Protein AF-A0A9X7TFU6-F1 (afdb_monomer)

Mean predicted aligned error: 5.28 Å

Sequence (274 aa):
MEKPLILREISDSDIQEIVNELGLKMPEPQEITIEENLLVERSPDNAISNVWYLAYSTSGSDFSVDILNVGKDKIDSISGTLKKYNKQRKDWKFDNSIKFDKKSVGTGNVFKWIQSKDAVSDYFEYDITVVEDGTTWRYDNKSGNNKFTWQRYNFDARSYSSMDALGGERHHIVAASSLEKAGFKNTGQFPAVRMMYDDHVKTPNWGNYSSSQRFRDEEVRYMNAKDYMGLLKYEVDGLKGVSDPEGKYNNLADKYNDYIVAASYLALQFWGVK

Radius of gyration: 23.5 Å; Cα contacts (8 Å, |Δi|>4): 544; chains: 1; bounding box: 46×37×80 Å

Foldseek 3Di:
DDFDPLCNPPDPVLLVVLCVLLVFDRTDPDDKQKDKDWDFDADPVRHTQWIKMWMWIDDQWKIWIFMATPHPFFFQKKKKKKWKWAAAQPDTHTDDMDIDMDGRHHGTTRDMGTDHPLAQKMFMWMWMWTHGPNDIDIDTDPDDDCRCSRMDGDKAKFQQLVDDLRNADWAQLQDLVLCVVLPHPDSSRQMTMRDHNVQRCQQQCDDDDPSNVVLSVVLNVCVNVVVLSVSLSSSLVSQCPAQDPSNPARTRCNVCVSNSSSSSSSNCVVVVND

Solvent-accessible surface area (backbone atoms only — not comparable to full-atom values): 14873 Å² total; per-residue (Å²): 133,69,62,49,78,82,48,64,87,52,55,70,67,58,52,50,49,51,26,60,75,51,68,56,67,80,72,64,56,86,80,70,51,72,49,79,45,80,48,79,41,60,40,98,86,69,44,79,57,36,35,39,34,45,34,40,34,40,55,89,48,30,43,37,36,35,33,48,55,75,36,89,70,51,41,51,30,43,34,34,41,40,35,37,30,31,36,45,50,91,44,76,39,84,70,52,71,52,73,52,75,46,64,62,42,59,62,41,79,75,47,75,49,80,44,83,75,78,25,30,27,38,32,46,38,45,41,36,39,41,36,43,97,92,44,79,47,78,50,68,34,83,63,73,86,59,36,61,67,52,47,45,77,46,63,44,49,45,33,42,71,82,51,75,34,39,41,28,30,71,42,50,71,62,50,53,73,27,43,47,74,58,68,52,76,67,59,49,63,39,29,12,30,38,35,51,31,76,54,48,72,58,39,54,64,40,75,87,46,73,66,14,49,52,47,36,52,50,48,26,50,26,56,72,69,65,37,59,67,60,37,51,29,52,42,44,54,45,29,53,72,31,66,32,89,84,66,85,37,81,9,42,37,68,68,42,35,59,34,50,54,39,22,50,53,50,40,36,38,74,73,68,77,92

pLDDT: mean 91.96, std 8.08, range [48.03, 98.75]

Nearest PDB structures (foldseek):
  8cr5-assembly1_B  TM=3.834E-01  e=1.935E-01  Mus musculus
  8cml-assembly1_E  TM=4.748E-01  e=1.748E+00  Homo sapiens
  4zkc-assembly1_A  TM=3.106E-01  e=3.712E+00  Orf virus (strain NZ2)
  5i5k-assembly1_B  TM=2.335E-01  e=1.650E+00  Homo sapiens
  5i5k-assembly2_A  TM=2.209E-01  e=3.712E+00  Homo sapiens

Structure (mmCIF, N/CA/C/O backbone):
data_AF-A0A9X7TFU6-F1
#
_entry.id   AF-A0A9X7TFU6-F1
#
loop_
_atom_site.group_PDB
_atom_site.id
_atom_site.type_symbol
_atom_site.label_atom_id
_atom_site.label_alt_id
_atom_site.label_comp_id
_atom_site.label_asym_id
_atom_site.label_entity_id
_atom_site.label_seq_id
_atom_site.pdbx_PDB_ins_code
_atom_site.Cartn_x
_atom_site.Cartn_y
_atom_site.Cartn_z
_atom_site.occupancy
_atom_site.B_iso_or_equiv
_atom_site.auth_seq_id
_atom_site.auth_comp_id
_atom_site.auth_asym_id
_atom_site.auth_atom_id
_atom_site.pdbx_PDB_model_num
ATOM 1 N N . MET A 1 1 ? -1.905 -19.741 5.171 1.00 48.03 1 MET A N 1
ATOM 2 C CA . MET A 1 1 ? -2.396 -18.394 4.815 1.00 48.03 1 MET A CA 1
ATOM 3 C C . MET A 1 1 ? -2.210 -18.217 3.319 1.00 48.03 1 MET A C 1
ATOM 5 O O . MET A 1 1 ? -1.210 -18.695 2.803 1.00 48.03 1 MET A O 1
ATOM 9 N N . GLU A 1 2 ? -3.188 -17.644 2.621 1.00 57.81 2 GLU A N 1
ATOM 10 C CA . GLU A 1 2 ? -3.132 -17.481 1.162 1.00 57.81 2 GLU A CA 1
ATOM 11 C C . GLU A 1 2 ? -2.272 -16.270 0.779 1.00 57.81 2 GLU A C 1
ATOM 13 O O . GLU A 1 2 ? -2.372 -15.220 1.414 1.00 57.81 2 GLU A O 1
ATOM 18 N N . LYS A 1 3 ? -1.470 -16.405 -0.284 1.00 72.31 3 LYS A N 1
ATOM 19 C CA . LYS A 1 3 ? -0.728 -15.293 -0.894 1.00 72.31 3 LYS A CA 1
ATOM 20 C C . LYS A 1 3 ? -1.672 -14.174 -1.381 1.00 72.31 3 LYS A C 1
ATOM 22 O O . LYS A 1 3 ? -2.857 -14.450 -1.651 1.00 72.31 3 LYS A O 1
ATOM 27 N N . PRO A 1 4 ? -1.178 -12.923 -1.498 1.00 76.19 4 PRO A N 1
ATOM 28 C CA . PRO A 1 4 ? -1.954 -11.794 -2.009 1.00 76.19 4 PRO A CA 1
ATOM 29 C C . PRO A 1 4 ? -2.709 -12.145 -3.292 1.00 76.19 4 PRO A C 1
ATOM 31 O O . PRO A 1 4 ? -2.179 -12.857 -4.142 1.00 76.19 4 PRO A O 1
ATOM 34 N N . LEU A 1 5 ? -3.942 -11.639 -3.440 1.00 80.06 5 LEU A N 1
ATOM 35 C CA . LEU A 1 5 ? -4.827 -11.951 -4.577 1.00 80.06 5 LEU A CA 1
ATOM 36 C C . LEU A 1 5 ? -4.118 -11.813 -5.930 1.00 80.06 5 LEU A C 1
ATOM 38 O O . LEU A 1 5 ? -4.270 -12.679 -6.784 1.00 80.06 5 LEU A O 1
ATOM 42 N N . ILE A 1 6 ? -3.287 -10.780 -6.081 1.00 82.19 6 ILE A N 1
ATOM 43 C CA . ILE A 1 6 ? -2.571 -10.488 -7.326 1.00 82.19 6 ILE A CA 1
ATOM 44 C C . ILE A 1 6 ? -1.506 -11.529 -7.707 1.00 82.19 6 ILE A C 1
ATOM 46 O O . ILE A 1 6 ? -1.114 -11.630 -8.862 1.00 82.19 6 ILE A O 1
ATOM 50 N N . LEU A 1 7 ? -1.068 -12.342 -6.748 1.00 87.62 7 LEU A N 1
ATOM 51 C CA . LEU A 1 7 ? -0.066 -13.388 -6.942 1.00 87.62 7 LEU A CA 1
ATOM 52 C C . LEU A 1 7 ? -0.687 -14.786 -7.024 1.00 87.62 7 LEU A C 1
ATOM 54 O O . LEU A 1 7 ? 0.033 -15.771 -7.188 1.00 87.62 7 LEU A O 1
ATOM 58 N N . ARG A 1 8 ? -2.013 -14.911 -6.876 1.00 86.88 8 ARG A N 1
ATOM 59 C CA . ARG A 1 8 ? -2.681 -16.223 -6.813 1.00 86.88 8 ARG A CA 1
ATOM 60 C C . ARG A 1 8 ? -2.594 -17.006 -8.111 1.00 86.88 8 ARG A C 1
ATOM 62 O O . ARG A 1 8 ? -2.518 -18.227 -8.061 1.00 86.88 8 ARG A O 1
ATOM 69 N N . GLU A 1 9 ? -2.566 -16.300 -9.233 1.00 88.25 9 GLU A N 1
ATOM 70 C CA . GLU A 1 9 ? -2.482 -16.890 -10.571 1.00 88.25 9 GLU A CA 1
ATOM 71 C C . GLU A 1 9 ? -1.037 -17.180 -11.009 1.00 88.25 9 GLU A C 1
ATOM 73 O O . GLU A 1 9 ? -0.826 -17.836 -12.025 1.00 88.25 9 GLU A O 1
ATOM 78 N N . ILE A 1 10 ? -0.037 -16.743 -10.235 1.00 91.81 10 ILE A N 1
ATOM 79 C CA . ILE A 1 10 ? 1.386 -16.963 -10.521 1.00 91.81 10 ILE A CA 1
ATOM 80 C C . ILE A 1 10 ? 1.864 -18.197 -9.753 1.00 91.81 10 ILE A C 1
ATOM 82 O O . ILE A 1 10 ? 1.556 -18.356 -8.567 1.00 91.81 10 ILE A O 1
ATOM 86 N N . SER A 1 11 ? 2.625 -19.075 -10.407 1.00 93.56 11 SER A N 1
ATOM 87 C CA . SER A 1 11 ? 3.187 -20.260 -9.754 1.00 93.56 11 SER A CA 1
ATOM 88 C C . SER A 1 11 ? 4.172 -19.876 -8.641 1.00 93.56 11 SER A C 1
ATOM 90 O O . SER A 1 11 ? 4.877 -18.872 -8.739 1.00 93.56 11 SER A O 1
ATOM 92 N N . ASP A 1 12 ? 4.255 -20.679 -7.576 1.00 92.88 12 ASP A N 1
ATOM 93 C CA . ASP A 1 12 ? 5.197 -20.403 -6.478 1.00 92.88 12 ASP A CA 1
ATOM 94 C C . ASP A 1 12 ? 6.660 -20.469 -6.945 1.00 92.88 12 ASP A C 1
ATOM 96 O O . ASP A 1 12 ? 7.500 -19.724 -6.445 1.00 92.88 12 ASP A O 1
ATOM 100 N N . SER A 1 13 ? 6.961 -21.305 -7.946 1.00 95.06 13 SER A N 1
ATOM 101 C CA . SER A 1 13 ? 8.286 -21.366 -8.569 1.00 95.06 13 SER A CA 1
ATOM 102 C C . SER A 1 13 ? 8.647 -20.081 -9.311 1.00 95.06 13 SER A C 1
ATOM 104 O O . SER A 1 13 ? 9.768 -19.604 -9.160 1.00 95.06 13 SER A O 1
ATOM 106 N N . ASP A 1 14 ? 7.710 -19.492 -10.063 1.00 95.88 14 ASP A N 1
ATOM 107 C CA . ASP A 1 14 ? 7.963 -18.228 -10.769 1.00 95.88 14 ASP A CA 1
ATOM 108 C C . ASP A 1 14 ? 8.113 -17.062 -9.788 1.00 95.88 14 ASP A C 1
ATOM 110 O O . ASP A 1 14 ? 8.983 -16.211 -9.967 1.00 95.88 14 ASP A O 1
ATOM 114 N N . ILE A 1 15 ? 7.305 -17.042 -8.720 1.00 95.38 15 ILE A N 1
ATOM 115 C CA . ILE A 1 15 ? 7.449 -16.063 -7.633 1.00 95.38 15 ILE A CA 1
ATOM 116 C C . ILE A 1 15 ? 8.846 -16.176 -7.020 1.00 95.38 15 ILE A C 1
ATOM 118 O O . ILE A 1 15 ? 9.531 -15.166 -6.877 1.00 95.38 15 ILE A O 1
ATOM 122 N N . GLN A 1 16 ? 9.282 -17.391 -6.685 1.00 96.38 16 GLN A N 1
ATOM 123 C CA . GLN A 1 16 ? 10.580 -17.619 -6.057 1.00 96.38 16 GLN A CA 1
ATOM 124 C C . GLN A 1 16 ? 11.746 -17.198 -6.962 1.00 96.38 16 GLN A C 1
ATOM 126 O O . GLN A 1 16 ? 12.708 -16.605 -6.473 1.00 96.38 16 GLN A O 1
ATOM 131 N N . GLU A 1 17 ? 11.665 -17.483 -8.263 1.00 96.56 17 GLU A N 1
ATOM 132 C CA . GLU A 1 17 ? 12.657 -17.054 -9.252 1.00 96.56 17 GLU A CA 1
ATOM 133 C C . GLU A 1 17 ? 12.760 -15.526 -9.299 1.00 96.56 17 GLU A C 1
ATOM 135 O O . GLU A 1 17 ? 13.840 -14.978 -9.088 1.00 96.56 17 GLU A O 1
ATOM 140 N N . ILE A 1 18 ? 11.632 -14.833 -9.479 1.00 97.31 18 ILE A N 1
ATOM 141 C CA . ILE A 1 18 ? 11.585 -13.365 -9.540 1.00 97.31 18 ILE A CA 1
ATOM 142 C C . ILE A 1 18 ? 12.119 -12.746 -8.250 1.00 97.31 18 ILE A C 1
ATOM 144 O O . ILE A 1 18 ? 12.933 -11.825 -8.290 1.00 97.31 18 ILE A O 1
ATOM 148 N N . VAL A 1 19 ? 11.688 -13.256 -7.097 1.00 97.38 19 VAL A N 1
ATOM 149 C CA . VAL A 1 19 ? 12.136 -12.764 -5.791 1.00 97.38 19 VAL A CA 1
ATOM 150 C C . VAL A 1 19 ? 13.654 -12.884 -5.651 1.00 97.38 19 VAL A C 1
ATOM 152 O O . VAL A 1 19 ? 14.302 -11.924 -5.230 1.00 97.38 19 VAL A O 1
ATOM 155 N N . ASN A 1 20 ? 14.229 -14.020 -6.051 1.00 97.69 20 ASN A N 1
ATOM 156 C CA . ASN A 1 20 ? 15.668 -14.258 -5.967 1.00 97.69 20 ASN A CA 1
ATOM 157 C C . ASN A 1 20 ? 16.462 -13.364 -6.928 1.00 97.69 20 ASN A C 1
ATOM 159 O O . ASN A 1 20 ? 17.419 -12.713 -6.506 1.00 97.69 20 ASN A O 1
ATOM 163 N N . GLU A 1 21 ? 16.054 -13.290 -8.196 1.00 97.38 21 GLU A N 1
ATOM 164 C CA . GLU A 1 21 ? 16.752 -12.509 -9.227 1.00 97.38 21 GLU A CA 1
ATOM 165 C C . GLU A 1 21 ? 16.734 -11.004 -8.919 1.00 97.38 21 GLU A C 1
ATOM 167 O O . GLU A 1 21 ? 17.748 -10.299 -9.033 1.00 97.38 21 GLU A O 1
ATOM 172 N N . LEU A 1 22 ? 15.591 -10.503 -8.445 1.00 98.00 22 LEU A N 1
ATOM 173 C CA . LEU A 1 22 ? 15.392 -9.087 -8.134 1.00 98.00 22 LEU A CA 1
ATOM 174 C C . LEU A 1 22 ? 15.850 -8.716 -6.712 1.00 98.00 22 LEU A C 1
ATOM 176 O O . LEU A 1 22 ? 15.960 -7.532 -6.373 1.00 98.00 22 LEU A O 1
ATOM 180 N N . GLY A 1 23 ? 16.167 -9.707 -5.874 1.00 97.25 23 GLY A N 1
ATOM 181 C CA . GLY A 1 23 ? 16.525 -9.511 -4.470 1.00 97.25 23 GLY A CA 1
ATOM 182 C C . GLY A 1 23 ? 15.399 -8.839 -3.682 1.00 97.25 23 GLY A C 1
ATOM 183 O O . GLY A 1 23 ? 15.651 -7.858 -2.977 1.00 97.25 23 GLY A O 1
ATOM 184 N N . LEU A 1 24 ? 14.169 -9.303 -3.895 1.00 96.88 24 LEU A N 1
ATOM 185 C CA . LEU A 1 24 ? 12.961 -8.892 -3.177 1.00 96.88 24 LEU A CA 1
ATOM 186 C C . LEU A 1 24 ? 12.714 -9.835 -1.989 1.00 96.88 24 LEU A C 1
ATOM 188 O O . LEU A 1 24 ? 13.486 -10.766 -1.748 1.00 96.88 24 LEU A O 1
ATOM 192 N N . LYS A 1 25 ? 11.651 -9.596 -1.220 1.00 94.62 25 LYS A N 1
ATOM 193 C CA . LYS A 1 25 ? 11.211 -10.503 -0.151 1.00 94.62 25 LYS A CA 1
ATOM 194 C C . LYS A 1 25 ? 10.130 -11.433 -0.684 1.00 94.62 25 LYS A C 1
ATOM 196 O O . LYS A 1 25 ? 9.364 -11.057 -1.574 1.00 94.62 25 LYS A O 1
ATOM 201 N N . MET A 1 26 ? 10.053 -12.641 -0.127 1.00 92.81 26 MET A N 1
ATOM 202 C CA . MET A 1 26 ? 8.930 -13.524 -0.429 1.00 92.81 26 MET A CA 1
ATOM 203 C C . MET A 1 26 ? 7.621 -12.844 -0.007 1.00 92.81 26 MET A C 1
ATOM 205 O O . MET A 1 26 ? 7.576 -12.307 1.098 1.00 92.81 26 MET A O 1
ATOM 209 N N . PRO A 1 27 ? 6.582 -12.846 -0.861 1.00 88.19 27 PRO A N 1
ATOM 210 C CA . PRO A 1 27 ? 5.314 -12.211 -0.539 1.00 88.19 27 PRO A CA 1
ATOM 211 C C . PRO A 1 27 ? 4.683 -12.783 0.726 1.00 88.19 27 PRO A C 1
ATOM 213 O O . PRO A 1 27 ? 4.543 -14.002 0.864 1.00 88.19 27 PRO A O 1
ATOM 216 N N . GLU A 1 28 ? 4.268 -11.899 1.626 1.00 78.00 28 GLU A N 1
ATOM 217 C CA . GLU A 1 28 ? 3.659 -12.268 2.901 1.00 78.00 28 GLU A CA 1
ATOM 218 C C . GLU A 1 28 ? 2.135 -12.055 2.858 1.00 78.00 28 GLU A C 1
ATOM 220 O O . GLU A 1 28 ? 1.623 -11.219 2.107 1.00 78.00 28 GLU A O 1
ATOM 225 N N . PRO A 1 29 ? 1.352 -12.831 3.626 1.00 71.75 29 PRO A N 1
ATOM 226 C CA . PRO A 1 29 ? -0.071 -12.560 3.792 1.00 71.75 29 PRO A CA 1
ATOM 227 C C . PRO A 1 29 ? -0.296 -11.155 4.366 1.00 71.75 29 PRO A C 1
ATOM 229 O O . PRO A 1 29 ? 0.499 -10.677 5.168 1.00 71.75 29 PRO A O 1
ATOM 232 N N . GLN A 1 30 ? -1.416 -10.512 4.015 1.00 66.56 30 GLN A N 1
ATOM 233 C CA . GLN A 1 30 ? -1.768 -9.223 4.620 1.00 66.56 30 GLN A CA 1
ATOM 234 C C . GLN A 1 30 ? -1.902 -9.355 6.141 1.00 66.56 30 GLN A C 1
ATOM 236 O O . GLN A 1 30 ? -2.718 -10.141 6.628 1.00 66.56 30 GLN A O 1
ATOM 241 N N . GLU A 1 31 ? -1.140 -8.545 6.874 1.00 66.56 31 GLU A N 1
ATOM 242 C CA . GLU A 1 31 ? -1.242 -8.450 8.326 1.00 66.56 31 GLU A CA 1
ATOM 243 C C . GLU A 1 31 ? -2.537 -7.741 8.749 1.00 66.56 31 GLU A C 1
ATOM 245 O O . GLU A 1 31 ? -2.985 -6.774 8.124 1.00 66.56 31 GLU A O 1
ATOM 250 N N . ILE A 1 32 ? -3.140 -8.225 9.836 1.00 69.38 32 ILE A N 1
ATOM 251 C CA . ILE A 1 32 ? -4.236 -7.541 10.526 1.00 69.38 32 ILE A CA 1
ATOM 252 C C . ILE A 1 32 ? -3.610 -6.714 11.643 1.00 69.38 32 ILE A C 1
ATOM 254 O O . ILE A 1 32 ? -2.964 -7.260 12.534 1.00 69.38 32 ILE A O 1
ATOM 258 N N . THR A 1 33 ? -3.826 -5.401 11.618 1.00 74.75 33 THR A N 1
ATOM 259 C CA . THR A 1 33 ? -3.401 -4.518 12.709 1.00 74.75 33 THR A CA 1
ATOM 260 C C . THR A 1 33 ? -4.435 -4.555 13.828 1.00 74.75 33 THR A C 1
ATOM 262 O O . THR A 1 33 ? -5.620 -4.332 13.568 1.00 74.75 33 THR A O 1
ATOM 265 N N . ILE A 1 34 ? -3.983 -4.814 15.058 1.00 78.06 34 ILE A N 1
ATOM 266 C CA . ILE A 1 34 ? -4.807 -4.857 16.272 1.00 78.06 34 ILE A CA 1
ATOM 267 C C . ILE A 1 34 ? -4.183 -3.927 17.317 1.00 78.06 34 ILE A C 1
ATOM 269 O O . ILE A 1 34 ? -2.982 -3.999 17.567 1.00 78.06 34 ILE A O 1
ATOM 273 N N . GLU A 1 35 ? -4.992 -3.063 17.926 1.00 79.06 35 GLU A N 1
ATOM 274 C CA . GLU A 1 35 ? -4.640 -2.374 19.172 1.00 79.06 35 GLU A CA 1
A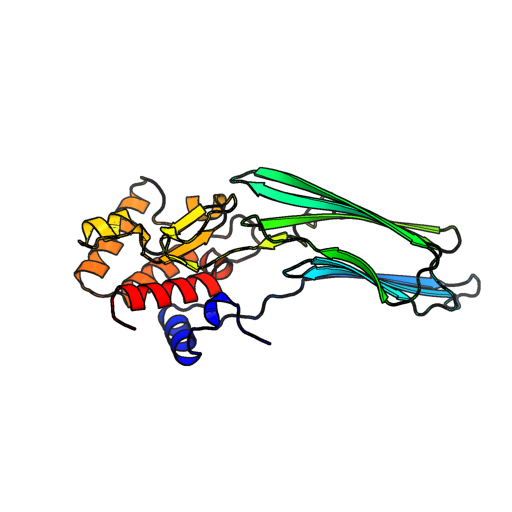TOM 275 C C . GLU A 1 35 ? -5.479 -2.925 20.315 1.00 79.06 35 GLU A C 1
ATOM 277 O O . GLU A 1 35 ? -6.664 -3.216 20.147 1.00 79.06 35 GLU A O 1
ATOM 282 N N . GLU A 1 36 ? -4.845 -3.038 21.477 1.00 81.06 36 GLU A N 1
ATOM 283 C CA . GLU A 1 36 ? -5.354 -3.749 22.634 1.00 81.06 36 GLU A CA 1
ATOM 284 C C . GLU A 1 36 ? -5.345 -2.847 23.867 1.00 81.06 36 GLU A C 1
ATOM 286 O O . GLU A 1 36 ? -4.334 -2.223 24.189 1.00 81.06 36 GLU A O 1
ATOM 291 N N . ASN A 1 37 ? -6.460 -2.809 24.592 1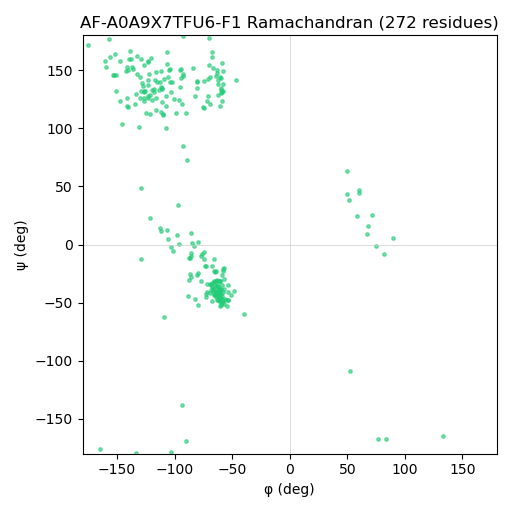.00 82.25 37 ASN A N 1
ATOM 292 C CA . ASN A 1 37 ? -6.571 -2.131 25.878 1.00 82.25 37 ASN A CA 1
ATOM 293 C C . ASN A 1 37 ? -7.071 -3.129 26.919 1.00 82.25 37 ASN A C 1
ATOM 295 O O . ASN A 1 37 ? -8.211 -3.580 26.839 1.00 82.25 37 ASN A O 1
ATOM 299 N N . LEU A 1 38 ? -6.229 -3.467 27.897 1.00 84.75 38 LEU A N 1
ATOM 300 C CA . LEU A 1 38 ? -6.597 -4.323 29.024 1.00 84.75 38 LEU A CA 1
ATOM 301 C C . LEU A 1 38 ? -6.871 -3.466 30.258 1.00 84.75 38 LEU A C 1
ATOM 303 O O . LEU A 1 38 ? -5.996 -2.715 30.696 1.00 84.75 38 LEU A O 1
ATOM 307 N N . LEU A 1 39 ? -8.050 -3.632 30.853 1.00 85.50 39 LEU A N 1
ATOM 308 C CA . LEU A 1 39 ? -8.399 -3.018 32.125 1.00 85.50 39 LEU A CA 1
ATOM 309 C C . LEU A 1 39 ? -8.678 -4.084 33.186 1.00 85.50 39 LEU A C 1
ATOM 311 O O . LEU A 1 39 ? -9.392 -5.058 32.950 1.00 85.50 39 LEU A O 1
ATOM 315 N N . VAL A 1 40 ? -8.104 -3.875 34.372 1.00 79.62 40 VAL A N 1
ATOM 316 C CA . VAL A 1 40 ? -8.328 -4.695 35.566 1.00 79.62 40 VAL A CA 1
ATOM 317 C C . VAL A 1 40 ? -8.855 -3.787 36.663 1.00 79.62 40 VAL A C 1
ATOM 319 O O . VAL A 1 40 ? -8.121 -2.939 37.174 1.00 79.62 40 VAL A O 1
ATOM 322 N N . GLU A 1 41 ? -10.111 -3.983 37.038 1.00 74.19 41 GLU A N 1
ATOM 323 C CA . GLU A 1 41 ? -10.732 -3.295 38.157 1.00 74.19 41 GLU A CA 1
ATOM 324 C C . GLU A 1 41 ? -10.625 -4.139 39.427 1.00 74.19 41 GLU A C 1
ATOM 326 O O . GLU A 1 41 ? -10.705 -5.375 39.409 1.00 74.19 41 GLU A O 1
ATOM 331 N N . ARG A 1 42 ? -10.413 -3.457 40.552 1.00 71.50 42 ARG A N 1
ATOM 332 C CA . ARG A 1 42 ? -10.365 -4.080 41.866 1.00 71.50 42 ARG A CA 1
ATOM 333 C C . ARG A 1 42 ? -11.388 -3.446 42.790 1.00 71.50 42 ARG A C 1
ATOM 335 O O . ARG A 1 42 ? -11.493 -2.224 42.855 1.00 71.50 42 ARG A O 1
ATOM 342 N N . SER A 1 43 ? -12.079 -4.282 43.551 1.00 73.31 43 SER A N 1
ATOM 343 C CA . SER A 1 43 ? -12.946 -3.849 44.637 1.00 73.31 43 SER A CA 1
ATOM 344 C C . SER A 1 43 ? -12.132 -3.237 45.789 1.00 73.31 43 SER A C 1
ATOM 346 O O . SER A 1 43 ? -10.913 -3.419 45.862 1.00 73.31 43 SER A O 1
ATOM 348 N N . PRO A 1 44 ? -12.779 -2.521 46.730 1.00 76.62 44 PRO A N 1
ATOM 349 C CA . PRO A 1 44 ? -12.094 -1.873 47.856 1.00 76.62 44 PRO A CA 1
ATOM 350 C C . PRO A 1 44 ? -11.276 -2.813 48.761 1.00 76.62 44 PRO A C 1
ATOM 352 O O . PRO A 1 44 ? -10.349 -2.367 49.430 1.00 76.62 44 PRO A O 1
ATOM 355 N N . ASP A 1 45 ? -11.593 -4.110 48.778 1.00 81.94 45 ASP A N 1
ATOM 356 C CA . ASP A 1 45 ? -10.848 -5.174 49.470 1.00 81.94 45 ASP A CA 1
ATOM 357 C C . ASP A 1 45 ? -9.689 -5.754 48.632 1.00 81.94 45 ASP A C 1
ATOM 359 O O . ASP A 1 45 ? -9.078 -6.755 49.007 1.00 81.94 45 ASP A O 1
ATOM 363 N N . ASN A 1 46 ? -9.363 -5.110 47.508 1.00 75.38 46 ASN A N 1
ATOM 364 C CA . ASN A 1 46 ? -8.317 -5.474 46.556 1.00 75.38 46 ASN A CA 1
ATOM 365 C C . ASN A 1 46 ? -8.573 -6.783 45.776 1.00 75.38 46 ASN A C 1
ATOM 367 O O . ASN A 1 46 ? -7.681 -7.241 45.048 1.00 75.38 46 ASN A O 1
ATOM 371 N N . ALA A 1 47 ? -9.768 -7.378 45.880 1.00 75.25 47 ALA A N 1
ATOM 372 C CA . ALA A 1 47 ? -10.187 -8.463 44.996 1.00 75.25 47 ALA A CA 1
ATOM 373 C C . ALA A 1 47 ? -10.448 -7.930 43.576 1.00 75.25 47 ALA A C 1
ATOM 375 O O . ALA A 1 47 ? -10.711 -6.750 43.386 1.00 75.25 47 ALA A O 1
ATOM 376 N N . ILE A 1 48 ? -10.330 -8.780 42.555 1.00 71.75 48 ILE A N 1
ATOM 377 C CA . ILE A 1 48 ? -10.648 -8.387 41.174 1.00 71.75 48 ILE A CA 1
ATOM 378 C C . ILE A 1 48 ? -12.174 -8.319 41.044 1.00 71.75 48 ILE A C 1
ATOM 380 O O . ILE A 1 48 ? -12.846 -9.338 41.230 1.00 71.75 48 ILE A O 1
ATOM 384 N N . SER A 1 49 ? -12.710 -7.132 40.755 1.00 69.56 49 SER A N 1
ATOM 385 C CA . SER A 1 49 ? -14.151 -6.903 40.595 1.00 69.56 49 SER A CA 1
ATOM 386 C C . SER A 1 49 ? -14.594 -7.149 39.158 1.00 69.56 49 SER A C 1
ATOM 388 O O . SER A 1 49 ? -15.582 -7.851 38.940 1.00 69.56 49 SER A O 1
ATOM 390 N N . ASN A 1 50 ? -13.820 -6.651 38.192 1.00 73.75 50 ASN A N 1
ATOM 391 C CA . ASN A 1 50 ? -14.121 -6.748 36.771 1.00 73.75 50 ASN A CA 1
ATOM 392 C C . ASN A 1 50 ? -12.826 -6.732 35.942 1.00 73.75 50 ASN A C 1
ATOM 394 O O . ASN A 1 50 ? -11.837 -6.101 36.320 1.00 73.75 50 ASN A O 1
ATOM 398 N N . VAL A 1 51 ? -12.800 -7.454 34.825 1.00 83.19 51 VAL A N 1
ATOM 399 C CA . VAL A 1 51 ? -11.673 -7.439 33.883 1.00 83.19 51 VAL A CA 1
ATOM 400 C C . VAL A 1 51 ? -12.240 -7.491 32.486 1.00 83.19 51 VAL A C 1
ATOM 402 O O . VAL A 1 51 ? -12.982 -8.413 32.133 1.00 83.19 51 VAL A O 1
ATOM 405 N N . TRP A 1 52 ? -11.830 -6.533 31.671 1.00 87.56 52 TRP A N 1
ATOM 406 C CA . TRP A 1 52 ? -12.201 -6.510 30.273 1.00 87.56 52 TRP A CA 1
ATOM 407 C C . TRP A 1 52 ? -11.053 -6.036 29.396 1.00 87.56 52 TRP A C 1
ATOM 409 O O . TRP A 1 52 ? -10.152 -5.305 29.807 1.00 87.56 52 TRP A O 1
ATOM 419 N N . TYR A 1 53 ? -11.091 -6.513 28.165 1.00 88.50 53 TYR A N 1
ATOM 420 C CA . TYR A 1 53 ? -10.120 -6.255 27.126 1.00 88.50 53 TYR A CA 1
ATOM 421 C C . TYR A 1 53 ? -10.868 -5.735 25.904 1.00 88.50 53 TYR A C 1
ATOM 423 O O . TYR A 1 53 ? -11.792 -6.387 25.418 1.00 88.50 53 TYR A O 1
ATOM 431 N N . LEU A 1 54 ? -10.488 -4.554 25.433 1.00 91.12 54 LEU A N 1
ATOM 432 C CA . LEU A 1 54 ? -11.077 -3.883 24.284 1.00 91.12 54 LEU A CA 1
ATOM 433 C C . LEU A 1 54 ? -10.057 -3.865 23.148 1.00 91.12 54 LEU A C 1
ATOM 435 O O . LEU A 1 54 ? -8.953 -3.340 23.312 1.00 91.12 54 LEU A O 1
ATOM 439 N N . ALA A 1 55 ? -10.440 -4.431 22.007 1.00 90.50 55 ALA A N 1
ATOM 440 C CA . ALA A 1 55 ? -9.613 -4.491 20.815 1.00 90.50 55 ALA A CA 1
ATOM 441 C C . ALA A 1 55 ? -10.234 -3.731 19.649 1.00 90.50 55 ALA A C 1
ATOM 443 O O . ALA A 1 55 ? -11.444 -3.797 19.403 1.00 90.50 55 ALA A O 1
ATOM 444 N N . TYR A 1 56 ? -9.368 -3.064 18.893 1.00 87.56 56 TYR A N 1
ATOM 445 C CA . TYR A 1 56 ? -9.713 -2.423 17.631 1.00 87.56 56 TYR A CA 1
ATOM 446 C C . TYR A 1 56 ? -8.857 -3.013 16.532 1.00 87.56 56 TYR A C 1
ATOM 448 O O . TYR A 1 56 ? -7.629 -3.033 16.643 1.00 87.56 56 TYR A O 1
ATOM 456 N N . SER A 1 57 ? -9.491 -3.455 15.455 1.00 87.19 57 SER A N 1
ATOM 457 C CA . SER A 1 57 ? -8.771 -4.038 14.332 1.00 87.19 57 SER A CA 1
ATOM 458 C C . SER A 1 57 ? -9.226 -3.474 12.999 1.00 87.19 57 SER A C 1
ATOM 460 O O . SER A 1 57 ? -10.396 -3.140 12.803 1.00 87.19 57 SER A O 1
ATOM 462 N N . THR A 1 58 ? -8.282 -3.384 12.065 1.00 85.81 58 THR A N 1
ATOM 463 C CA . THR A 1 58 ? -8.585 -3.144 10.654 1.00 85.81 58 THR A CA 1
ATOM 464 C C . THR A 1 58 ? -8.160 -4.325 9.815 1.00 85.81 58 THR A C 1
ATOM 466 O O . THR A 1 58 ? -6.994 -4.719 9.823 1.00 85.81 58 THR A O 1
ATOM 469 N N . SER A 1 59 ? -9.104 -4.838 9.037 1.00 83.62 59 SER A N 1
ATOM 470 C CA . SER A 1 59 ? -8.865 -5.842 8.011 1.00 83.62 59 SER A CA 1
ATOM 471 C C . SER A 1 59 ? -8.879 -5.211 6.614 1.00 83.62 59 SER A C 1
ATOM 473 O O . SER A 1 59 ? -9.116 -4.009 6.425 1.00 83.62 59 SER A O 1
ATOM 475 N N . GLY A 1 60 ? -8.704 -6.052 5.593 1.00 78.62 60 GLY A N 1
ATOM 476 C CA . GLY A 1 60 ? -8.900 -5.665 4.199 1.00 78.62 60 GLY A CA 1
ATOM 477 C C . GLY A 1 60 ? -10.300 -5.114 3.874 1.00 78.62 60 GLY A C 1
ATOM 478 O O . GLY A 1 60 ? -10.433 -4.398 2.884 1.00 78.62 60 GLY A O 1
ATOM 479 N N . SER A 1 61 ? -11.317 -5.394 4.696 1.00 85.06 61 SER A N 1
ATOM 480 C CA . SER A 1 61 ? -12.729 -5.097 4.402 1.00 85.06 61 SER A CA 1
ATOM 481 C C . SER A 1 61 ? -13.478 -4.339 5.492 1.00 85.06 61 SER A C 1
ATOM 483 O O . SER A 1 61 ? -14.597 -3.886 5.252 1.00 85.06 61 SER A O 1
ATOM 485 N N . ASP A 1 62 ? -12.922 -4.215 6.695 1.00 87.94 62 ASP A N 1
ATOM 486 C CA . ASP A 1 62 ? -13.662 -3.659 7.825 1.00 87.94 62 ASP A CA 1
ATOM 487 C C . ASP A 1 62 ? -12.773 -3.058 8.914 1.00 87.94 62 ASP A C 1
ATOM 489 O O . ASP A 1 62 ? -11.579 -3.346 8.998 1.00 87.94 62 ASP A O 1
ATOM 493 N N . PHE A 1 63 ? -13.403 -2.216 9.731 1.00 91.56 63 PHE A N 1
ATOM 494 C CA . PHE A 1 63 ? -12.937 -1.827 11.057 1.00 91.56 63 PHE A CA 1
ATOM 495 C C . PHE A 1 63 ? -13.843 -2.505 12.090 1.00 91.56 63 PHE A C 1
ATOM 497 O O . PHE A 1 63 ? -15.071 -2.375 12.010 1.00 91.56 63 PHE A O 1
ATOM 504 N N . SER A 1 64 ? -13.258 -3.205 13.056 1.00 93.75 64 SER A N 1
ATOM 505 C CA . SER A 1 64 ? -13.991 -3.963 14.072 1.00 93.75 64 SER A CA 1
ATOM 506 C C . SER A 1 64 ? -13.612 -3.517 15.484 1.00 93.75 64 SER A C 1
ATOM 508 O O . SER A 1 64 ? -12.456 -3.195 15.757 1.00 93.75 64 SER A O 1
ATOM 510 N N . VAL A 1 65 ? -14.616 -3.472 16.361 1.00 94.62 65 VAL A N 1
ATOM 511 C CA . VAL A 1 65 ? -14.483 -3.227 17.801 1.00 94.62 65 VAL A CA 1
ATOM 512 C C . VAL A 1 65 ? -14.957 -4.481 18.519 1.00 94.62 65 VAL A C 1
ATOM 514 O O . VAL A 1 65 ? -16.137 -4.840 18.433 1.00 94.62 65 VAL A O 1
ATOM 517 N N . ASP A 1 66 ? -14.050 -5.131 19.233 1.00 94.12 66 ASP A N 1
ATOM 518 C CA . ASP A 1 66 ? -14.286 -6.396 19.919 1.00 94.12 66 ASP A CA 1
ATOM 519 C C . ASP A 1 66 ? -13.992 -6.249 21.409 1.00 94.12 66 ASP A C 1
ATOM 521 O O . ASP A 1 66 ? -13.101 -5.501 21.810 1.00 94.12 66 ASP A O 1
ATOM 525 N N . ILE A 1 67 ? -14.747 -6.969 22.237 1.00 92.75 67 ILE A N 1
ATOM 526 C CA . ILE A 1 67 ? -14.514 -7.005 23.677 1.00 92.75 67 ILE A CA 1
ATOM 527 C C . ILE A 1 67 ? -14.415 -8.436 24.183 1.00 92.75 67 ILE A C 1
ATOM 529 O O . ILE A 1 67 ? -15.199 -9.310 23.810 1.00 92.75 67 ILE A O 1
ATOM 533 N N . LEU A 1 68 ? -13.469 -8.662 25.083 1.00 90.81 68 LEU A N 1
ATOM 534 C CA . LEU A 1 68 ? -13.437 -9.814 25.963 1.00 90.81 68 LEU A CA 1
ATOM 535 C C . LEU A 1 68 ? -13.734 -9.320 27.374 1.00 90.81 68 LEU A C 1
ATOM 537 O O . LEU A 1 68 ? -12.928 -8.611 27.961 1.00 90.81 68 LEU A O 1
ATOM 541 N N . ASN A 1 69 ? -14.887 -9.695 27.911 1.00 87.81 69 ASN A N 1
ATOM 542 C CA . ASN A 1 69 ? -15.271 -9.416 29.284 1.00 87.81 69 ASN A CA 1
ATOM 543 C C . ASN A 1 69 ? -15.194 -10.724 30.087 1.00 87.81 69 ASN A C 1
ATOM 545 O O . ASN A 1 69 ? -15.874 -11.702 29.760 1.00 87.81 69 ASN A O 1
ATOM 549 N N . VAL A 1 70 ? -14.338 -10.747 31.108 1.00 83.31 70 VAL A N 1
ATOM 550 C CA . VAL A 1 70 ? -14.195 -11.875 32.045 1.00 83.31 70 VAL A CA 1
ATOM 551 C C . VAL A 1 70 ? -14.683 -11.519 33.457 1.00 83.31 70 VAL A C 1
ATOM 553 O O . VAL A 1 70 ? -14.448 -12.274 34.402 1.00 83.31 70 VAL A O 1
ATOM 556 N N . GLY A 1 71 ? -15.366 -10.380 33.597 1.00 76.94 71 GLY A N 1
ATOM 557 C CA . GLY A 1 71 ? -16.099 -9.962 34.786 1.00 76.94 71 GLY A CA 1
ATOM 558 C C . GLY A 1 71 ? -17.362 -10.778 35.055 1.00 76.94 71 GLY A C 1
ATOM 559 O O . GLY A 1 71 ? -17.719 -11.706 34.324 1.00 76.94 71 GLY A O 1
ATOM 560 N N . LYS A 1 72 ? -18.033 -10.450 36.164 1.00 77.94 72 LYS A N 1
ATOM 561 C CA . LYS A 1 72 ? -19.227 -11.175 36.636 1.00 77.94 72 LYS A CA 1
ATOM 562 C C . LYS A 1 72 ? -20.501 -10.764 35.901 1.00 77.94 72 LYS A C 1
ATOM 564 O O . LYS A 1 72 ? -21.435 -11.561 35.814 1.00 77.94 72 LYS A O 1
ATOM 569 N N . ASP A 1 73 ? -20.535 -9.548 35.388 1.00 85.38 73 ASP A N 1
ATOM 570 C CA . ASP A 1 73 ? -21.649 -8.934 34.689 1.00 85.38 73 ASP A CA 1
ATOM 571 C C . ASP A 1 73 ? -21.188 -8.252 33.397 1.00 85.38 73 ASP A C 1
ATOM 573 O O . ASP A 1 73 ? -20.048 -8.389 32.953 1.00 85.38 73 ASP A O 1
ATOM 577 N N . LYS A 1 74 ? -22.144 -7.654 32.690 1.00 90.81 74 LYS A N 1
ATOM 578 C CA . LYS A 1 74 ? -21.917 -7.076 31.367 1.00 90.81 74 LYS A CA 1
ATOM 579 C C . LYS A 1 74 ? -21.572 -5.607 31.510 1.00 90.81 74 LYS A C 1
ATOM 581 O O . LYS A 1 74 ? -22.252 -4.929 32.262 1.00 90.81 74 LYS A O 1
ATOM 586 N N . ILE A 1 75 ? -20.692 -5.133 30.632 1.00 92.00 75 ILE A N 1
ATOM 587 C CA . ILE A 1 75 ? -20.335 -3.721 30.557 1.00 92.00 75 ILE A CA 1
ATOM 588 C C . ILE A 1 75 ? -21.580 -2.881 30.262 1.00 92.00 75 ILE A C 1
ATOM 590 O O . ILE A 1 75 ? -22.315 -3.187 29.312 1.00 92.00 75 ILE A O 1
ATOM 594 N N . ASP A 1 76 ? -21.810 -1.819 31.029 1.00 94.50 76 ASP A N 1
ATOM 595 C CA . ASP A 1 76 ? -23.001 -0.976 30.958 1.00 94.50 76 ASP A CA 1
ATOM 596 C C . ASP A 1 76 ? -23.219 -0.454 29.541 1.00 94.50 76 ASP A C 1
ATOM 598 O O . ASP A 1 76 ? -24.297 -0.636 28.956 1.00 94.50 76 ASP A O 1
ATOM 602 N N . SER A 1 77 ? -22.191 0.170 28.955 1.00 96.25 77 SER A N 1
ATOM 603 C CA . SER A 1 77 ? -22.245 0.582 27.556 1.00 96.25 77 SER A CA 1
ATOM 604 C C . SER A 1 77 ? -20.890 0.831 26.908 1.00 96.25 77 SER A C 1
ATOM 606 O O . SER A 1 77 ? -19.918 1.235 27.541 1.00 96.25 77 SER A O 1
ATOM 608 N N . ILE A 1 78 ? -20.867 0.648 25.590 1.00 96.81 78 ILE A N 1
ATOM 609 C CA . ILE A 1 78 ? -19.778 1.074 24.720 1.00 96.81 78 ILE A CA 1
ATOM 610 C C . ILE A 1 78 ? -20.390 1.846 23.562 1.00 96.81 78 ILE A C 1
ATOM 612 O O . ILE A 1 78 ? -21.268 1.349 22.852 1.00 96.81 78 ILE A O 1
ATOM 616 N N . SER A 1 79 ? -19.908 3.060 23.355 1.00 97.75 79 SER A N 1
ATOM 617 C CA . SER A 1 79 ? -20.326 3.922 22.257 1.00 97.75 79 SER A CA 1
ATOM 618 C C . SER A 1 79 ? -19.115 4.513 21.561 1.00 97.75 79 SER A C 1
ATOM 620 O O . SER A 1 79 ? -18.009 4.525 22.100 1.00 97.75 79 SER A O 1
ATOM 622 N N . GLY A 1 80 ? -19.298 5.008 20.346 1.00 96.88 80 GLY A N 1
ATOM 623 C CA . GLY A 1 80 ? -18.206 5.668 19.661 1.00 96.88 80 GLY A CA 1
ATOM 624 C C . GLY A 1 80 ? -18.572 6.284 18.329 1.00 96.88 80 GLY A C 1
ATOM 625 O O . GLY A 1 80 ? -19.671 6.117 17.797 1.00 96.88 80 GLY A O 1
ATOM 626 N N . THR A 1 81 ? -17.614 7.031 17.791 1.00 96.94 81 THR A N 1
ATOM 627 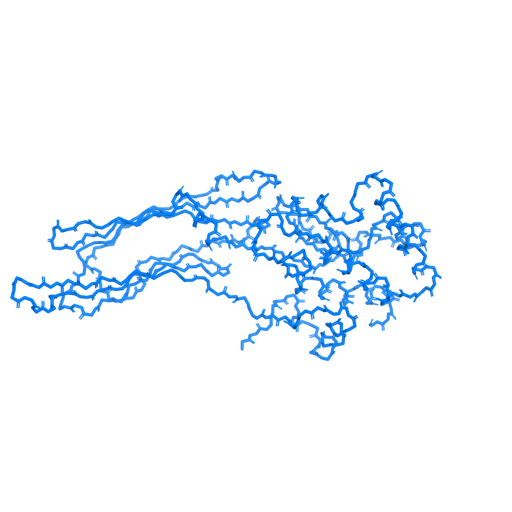C CA . THR A 1 81 ? -17.639 7.558 16.427 1.00 96.94 81 THR A CA 1
ATOM 628 C C . THR A 1 81 ? -16.400 7.078 15.692 1.00 96.94 81 THR A C 1
ATOM 630 O O . THR A 1 81 ? -15.285 7.304 16.157 1.00 96.94 81 THR A O 1
ATOM 633 N N . LEU A 1 82 ? -16.598 6.480 14.522 1.00 95.44 82 LEU A N 1
ATOM 634 C CA . LEU A 1 82 ? -15.534 6.164 13.578 1.00 95.44 82 LEU A CA 1
ATOM 635 C C . LEU A 1 82 ? -15.600 7.134 12.398 1.00 95.44 82 LEU A C 1
ATOM 637 O O . LEU A 1 82 ? -16.687 7.520 11.957 1.00 95.44 82 LEU A O 1
ATOM 641 N N . LYS A 1 83 ? -14.443 7.522 11.873 1.00 95.81 83 LYS A N 1
ATOM 642 C CA . LYS A 1 83 ? -14.306 8.311 10.646 1.00 95.81 83 LYS A CA 1
ATOM 643 C C . LYS A 1 83 ? -13.299 7.649 9.724 1.00 95.81 83 LYS A C 1
ATOM 645 O O . LYS A 1 83 ? -12.292 7.131 10.191 1.00 95.81 83 LYS A O 1
ATOM 650 N N . LYS A 1 84 ? -13.550 7.719 8.424 1.00 95.44 84 LYS A N 1
ATOM 651 C CA . LYS A 1 84 ? -12.651 7.249 7.372 1.00 95.44 84 LYS A CA 1
ATOM 652 C C . LYS A 1 84 ? -12.184 8.435 6.543 1.00 95.44 84 LYS A C 1
ATOM 654 O O . LYS A 1 84 ? -12.974 9.329 6.225 1.00 95.44 84 LYS A O 1
ATOM 659 N N . TYR A 1 85 ? -10.910 8.416 6.180 1.00 95.50 85 TYR A N 1
ATOM 660 C CA . TYR A 1 85 ? -10.308 9.394 5.288 1.00 95.50 85 TYR A CA 1
ATOM 661 C C . TYR A 1 85 ? -9.589 8.675 4.158 1.00 95.50 85 TYR A C 1
ATOM 663 O O . TYR A 1 85 ? -8.854 7.721 4.396 1.00 95.50 85 TYR A O 1
ATOM 671 N N . ASN A 1 86 ? -9.765 9.175 2.942 1.00 96.69 86 ASN A N 1
ATOM 672 C CA . ASN A 1 86 ? -9.144 8.639 1.740 1.00 96.69 86 ASN A CA 1
ATOM 673 C C . ASN A 1 86 ? -7.984 9.534 1.305 1.00 96.69 86 ASN A C 1
ATOM 675 O O . ASN A 1 86 ? -8.087 10.768 1.339 1.00 96.69 86 ASN A O 1
ATOM 679 N N . LYS A 1 87 ? -6.885 8.922 0.859 1.00 96.00 87 LYS A N 1
ATOM 680 C CA . LYS A 1 87 ? -5.782 9.655 0.238 1.00 96.00 87 LYS A CA 1
ATOM 681 C C . LYS A 1 87 ? -6.222 10.144 -1.142 1.00 96.00 87 LYS A C 1
ATOM 683 O O . LYS A 1 87 ? -6.685 9.367 -1.974 1.00 96.00 87 LYS A O 1
ATOM 688 N N . GLN A 1 88 ? -6.046 11.437 -1.394 1.00 95.44 88 GLN A N 1
ATOM 689 C CA . GLN A 1 88 ? -6.235 12.071 -2.695 1.00 95.44 88 GLN A CA 1
ATOM 690 C C . GLN A 1 88 ? -5.019 12.939 -3.012 1.00 95.44 88 GLN A C 1
ATOM 692 O O . GLN A 1 88 ? -4.861 14.059 -2.521 1.00 95.44 88 GLN A O 1
ATOM 697 N N . ARG A 1 89 ? -4.141 12.404 -3.855 1.00 94.62 89 ARG A N 1
ATOM 698 C CA . ARG A 1 89 ? -2.810 12.928 -4.156 1.00 94.62 89 ARG A CA 1
ATOM 699 C C . ARG A 1 89 ? -2.029 13.166 -2.870 1.00 94.62 89 ARG A C 1
ATOM 701 O O . ARG A 1 89 ? -1.641 12.204 -2.222 1.00 94.62 89 ARG A O 1
ATOM 708 N N . LYS A 1 90 ? -1.818 14.429 -2.495 1.00 92.81 90 LYS A N 1
ATOM 709 C CA . LYS A 1 90 ? -1.088 14.819 -1.283 1.00 92.81 90 LYS A CA 1
ATOM 710 C C . LYS A 1 90 ? -1.982 14.878 -0.048 1.00 92.81 90 LYS A C 1
ATOM 712 O O . LYS A 1 90 ? -1.500 14.672 1.064 1.00 92.81 90 LYS A O 1
ATOM 717 N N . ASP A 1 91 ? -3.278 15.089 -0.236 1.00 94.75 91 ASP A N 1
ATOM 718 C CA . ASP A 1 91 ? -4.201 15.388 0.849 1.00 94.75 91 ASP A CA 1
ATOM 719 C C . ASP A 1 91 ? -4.902 14.134 1.370 1.00 94.75 91 ASP A C 1
ATOM 721 O O . ASP A 1 91 ? -5.183 13.195 0.626 1.00 94.75 91 ASP A O 1
ATOM 725 N N . TRP A 1 92 ? -5.268 14.168 2.647 1.00 94.25 92 TRP A N 1
ATOM 726 C CA . TRP A 1 92 ? -6.256 13.262 3.221 1.00 94.25 92 TRP A CA 1
ATOM 727 C C . TRP A 1 92 ? -7.616 13.953 3.229 1.00 94.25 92 TRP A C 1
ATOM 729 O O . TRP A 1 92 ? -7.751 15.056 3.767 1.00 94.25 92 TRP A O 1
ATOM 739 N N . LYS A 1 93 ? -8.623 13.332 2.615 1.00 96.06 93 LYS A N 1
ATOM 740 C CA . LYS A 1 93 ? -9.986 13.868 2.557 1.00 96.06 93 LYS A CA 1
ATOM 741 C C . LYS A 1 93 ? -10.918 13.000 3.377 1.00 96.06 93 LYS A C 1
ATOM 743 O O . LYS A 1 93 ? -10.855 11.779 3.295 1.00 96.06 93 LYS A O 1
ATOM 748 N N . PHE A 1 94 ? -11.775 13.647 4.156 1.00 96.19 94 PHE A N 1
ATOM 749 C CA . PHE A 1 94 ? -12.860 12.965 4.846 1.00 96.19 94 PHE A CA 1
ATOM 750 C C . PHE A 1 94 ? -13.747 12.248 3.823 1.00 96.19 94 PHE A C 1
ATOM 752 O O . PHE A 1 94 ? -14.120 12.848 2.817 1.00 96.19 94 PHE A O 1
ATOM 759 N N . ASP A 1 95 ? -14.052 10.982 4.093 1.00 96.00 95 ASP A N 1
ATOM 760 C CA . ASP A 1 95 ? -14.879 10.130 3.238 1.00 96.00 95 ASP A CA 1
A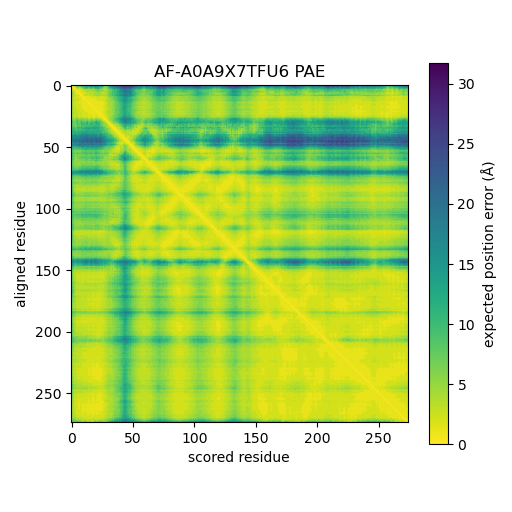TOM 761 C C . ASP A 1 95 ? -16.237 9.882 3.896 1.00 96.00 95 ASP A C 1
ATOM 763 O O . ASP A 1 95 ? -17.278 10.298 3.394 1.00 96.00 95 ASP A O 1
ATOM 767 N N . ASN A 1 96 ? -16.223 9.245 5.068 1.00 95.88 96 ASN A N 1
ATOM 768 C CA . ASN A 1 96 ? -17.441 8.849 5.761 1.00 95.88 96 ASN A CA 1
ATOM 769 C C . ASN A 1 96 ? -17.240 8.786 7.280 1.00 95.88 96 ASN A C 1
ATOM 771 O O . ASN A 1 96 ? -16.117 8.729 7.786 1.00 95.88 96 ASN A O 1
ATOM 775 N N . SER A 1 97 ? -18.344 8.765 8.021 1.00 96.94 97 SER A N 1
ATOM 776 C CA . SER A 1 97 ? -18.357 8.546 9.463 1.00 96.94 97 SER A CA 1
ATOM 777 C C . SER A 1 97 ? -19.545 7.704 9.885 1.00 96.94 97 SER A C 1
ATOM 779 O O . SER A 1 97 ? -20.627 7.823 9.312 1.00 96.94 97 SER A O 1
ATOM 781 N N . ILE A 1 98 ? -19.372 6.937 10.953 1.00 97.75 98 ILE A N 1
ATOM 782 C CA . ILE A 1 98 ? -20.448 6.174 11.571 1.00 97.75 98 ILE A CA 1
ATOM 783 C C . ILE A 1 98 ? -20.383 6.305 13.087 1.00 97.75 98 ILE A C 1
ATOM 785 O O . ILE A 1 98 ? -19.315 6.508 13.665 1.00 97.75 98 ILE A O 1
ATOM 789 N N . LYS A 1 99 ? -21.543 6.205 13.731 1.00 97.81 99 LYS A N 1
ATOM 790 C CA . LYS A 1 99 ? -21.659 6.144 15.185 1.00 97.81 99 LYS A CA 1
ATOM 791 C C . LYS A 1 99 ? -22.247 4.809 15.590 1.00 97.81 99 LYS A C 1
ATOM 793 O O . LYS A 1 99 ? -23.078 4.260 14.868 1.00 97.81 99 LYS A O 1
ATOM 798 N N . PHE A 1 100 ? -21.848 4.336 16.756 1.00 97.56 100 PHE A N 1
ATOM 799 C CA . PHE A 1 100 ? -22.432 3.162 17.379 1.00 97.56 100 PHE A CA 1
ATOM 800 C C . PHE A 1 100 ? -22.643 3.413 18.869 1.00 97.56 100 PHE A C 1
ATOM 802 O O . PHE A 1 100 ? -21.945 4.218 19.482 1.00 97.56 100 PHE A O 1
ATOM 809 N N . ASP A 1 101 ? -23.631 2.726 19.426 1.00 97.50 101 ASP A N 1
ATOM 810 C CA . ASP A 1 101 ? -23.963 2.710 20.846 1.00 97.50 101 ASP A CA 1
ATOM 811 C C . ASP A 1 101 ? -24.517 1.320 21.154 1.00 97.50 101 ASP A C 1
ATOM 813 O O . ASP A 1 101 ? -25.441 0.850 20.482 1.00 97.50 101 ASP A O 1
ATOM 817 N N . LYS A 1 102 ? -23.904 0.627 22.111 1.00 97.25 102 LYS A N 1
ATOM 818 C CA . LYS A 1 102 ? -24.310 -0.709 22.535 1.00 97.25 102 LYS A CA 1
ATOM 819 C C . LYS A 1 102 ? -24.342 -0.751 24.051 1.00 97.25 102 LYS A C 1
ATOM 821 O O . LYS A 1 102 ? -23.375 -0.375 24.701 1.00 97.25 102 LYS A O 1
ATOM 826 N N . LYS A 1 103 ? -25.451 -1.237 24.599 1.00 96.56 103 LYS A N 1
ATOM 827 C CA . LYS A 1 103 ? -25.674 -1.372 26.042 1.00 96.56 103 LYS A CA 1
ATOM 828 C C . LYS A 1 103 ? -25.588 -2.825 26.470 1.00 96.56 103 LYS A C 1
ATOM 830 O O . LYS A 1 103 ? -25.864 -3.710 25.655 1.00 96.56 103 LYS A O 1
ATOM 835 N N . SER A 1 104 ? -25.267 -3.053 27.741 1.00 93.38 104 SER A N 1
ATOM 836 C CA . SER A 1 104 ? -25.183 -4.385 28.348 1.00 93.38 104 SER A CA 1
ATOM 837 C C . SER A 1 104 ? -24.337 -5.328 27.486 1.00 93.38 104 SER A C 1
ATOM 839 O O . SER A 1 104 ? -24.826 -6.313 26.917 1.00 93.38 104 SER A O 1
ATOM 841 N N . VAL A 1 105 ? -23.063 -4.978 27.345 1.00 92.69 105 VAL A N 1
ATOM 842 C CA . VAL A 1 105 ? -22.097 -5.593 26.442 1.00 92.69 105 VAL A CA 1
ATOM 843 C C . VAL A 1 105 ? -21.367 -6.740 27.151 1.00 92.69 105 VAL A C 1
ATOM 845 O O . VAL A 1 105 ? -20.615 -6.546 28.101 1.00 92.69 105 VAL A O 1
ATOM 848 N N . GLY A 1 106 ? -21.612 -7.968 26.693 1.00 90.75 106 GLY A N 1
ATOM 849 C CA . GLY A 1 106 ? -20.796 -9.132 27.058 1.00 90.75 106 GLY A CA 1
ATOM 850 C C . GLY A 1 106 ? -19.632 -9.328 26.084 1.00 90.75 106 GLY A C 1
ATOM 851 O O . GLY A 1 106 ? -19.398 -8.492 25.219 1.00 90.75 106 GLY A O 1
ATOM 852 N N . THR A 1 107 ? -18.949 -10.466 26.169 1.00 92.62 107 THR A N 1
ATOM 853 C CA . THR A 1 107 ? -17.873 -10.8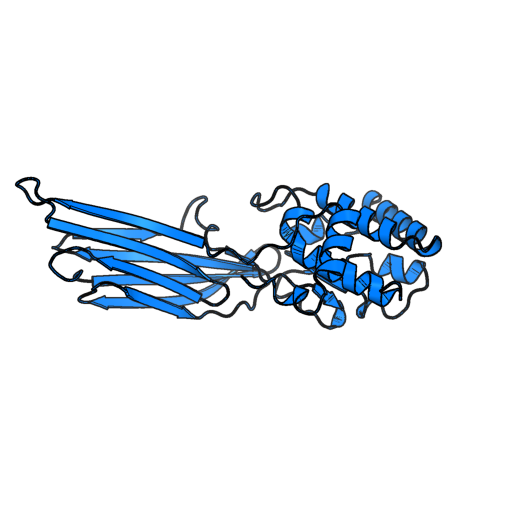34 25.233 1.00 92.62 107 THR A CA 1
ATOM 854 C C . THR A 1 107 ? -18.362 -10.976 23.789 1.00 92.62 107 THR A C 1
ATOM 856 O O . THR A 1 107 ? -19.406 -11.581 23.530 1.00 92.62 107 THR A O 1
ATOM 859 N N . GLY A 1 108 ? -17.569 -10.472 22.845 1.00 93.12 108 GLY A N 1
ATOM 860 C CA . GLY A 1 108 ? -17.742 -10.643 21.407 1.00 93.12 108 GLY A CA 1
ATOM 861 C C . GLY A 1 108 ? -17.607 -9.338 20.628 1.00 93.12 108 GLY A C 1
ATOM 862 O O . GLY A 1 108 ? -17.135 -8.321 21.138 1.00 93.12 108 GLY A O 1
ATOM 863 N N . ASN A 1 109 ? -18.064 -9.366 19.375 1.00 94.31 109 ASN A N 1
ATOM 864 C CA . ASN A 1 109 ? -18.057 -8.182 18.531 1.00 94.31 109 ASN A CA 1
ATOM 865 C C . ASN A 1 109 ? -19.070 -7.147 19.039 1.00 94.31 109 ASN A C 1
ATOM 867 O O . ASN A 1 109 ? -20.281 -7.395 19.151 1.00 94.31 109 ASN A O 1
ATOM 871 N N . VAL A 1 110 ? -18.562 -5.964 19.360 1.00 95.75 110 VAL A N 1
ATOM 872 C CA . VAL A 1 110 ? -19.361 -4.815 19.781 1.00 95.75 110 VAL A CA 1
ATOM 873 C C . VAL A 1 110 ? -19.940 -4.162 18.541 1.00 95.75 110 VAL A C 1
ATOM 875 O O . VAL A 1 110 ? -21.158 -3.987 18.450 1.00 95.75 110 VAL A O 1
ATOM 878 N N . PHE A 1 111 ? -19.071 -3.866 17.579 1.00 96.81 111 PHE A N 1
ATOM 879 C CA . PHE A 1 111 ? -19.421 -3.177 16.353 1.00 96.81 111 PHE A CA 1
ATOM 880 C C . PHE A 1 111 ? -18.502 -3.596 15.204 1.00 96.81 111 PHE A C 1
ATOM 882 O O . PHE A 1 111 ? -17.308 -3.834 15.397 1.00 96.81 111 PHE A O 1
ATOM 889 N N . LYS A 1 112 ? -19.061 -3.639 13.994 1.00 95.56 112 LYS A N 1
ATOM 890 C CA . LYS A 1 112 ? -18.327 -3.908 12.760 1.00 95.56 112 LYS A CA 1
ATOM 891 C C . LYS A 1 112 ? -18.740 -2.918 11.683 1.00 95.56 112 LYS A C 1
ATOM 893 O O . LYS A 1 112 ? -19.907 -2.870 11.292 1.00 95.56 112 LYS A O 1
ATOM 898 N N . TRP A 1 113 ? -17.776 -2.163 11.170 1.00 95.81 113 TRP A N 1
ATOM 899 C CA . TRP A 1 113 ? -17.981 -1.226 10.075 1.00 95.81 113 TRP A CA 1
ATOM 900 C C . TRP A 1 113 ? -17.343 -1.755 8.794 1.00 95.81 113 TRP A C 1
ATOM 902 O O . TRP A 1 113 ? -16.133 -1.662 8.596 1.00 95.81 113 TRP A O 1
ATOM 912 N N . ILE A 1 114 ? -18.171 -2.323 7.915 1.00 93.81 114 ILE A N 1
ATOM 913 C CA . ILE A 1 114 ? -17.732 -2.806 6.601 1.00 93.81 114 ILE A CA 1
ATOM 914 C C . ILE A 1 114 ? -17.436 -1.600 5.713 1.00 93.81 114 ILE A C 1
ATOM 916 O O . ILE A 1 114 ? -18.312 -0.757 5.516 1.00 93.81 114 ILE A O 1
ATOM 920 N N . GLN A 1 115 ? -16.215 -1.522 5.184 1.00 91.50 115 GLN A N 1
ATOM 921 C CA . GLN A 1 115 ? -15.736 -0.420 4.354 1.00 91.50 115 GLN A CA 1
ATOM 922 C C . GLN A 1 115 ? -14.860 -0.934 3.211 1.00 91.50 115 GLN A C 1
ATOM 924 O O . GLN A 1 115 ? -13.782 -1.498 3.434 1.00 91.50 115 GLN A O 1
ATOM 929 N N . SER A 1 116 ? -15.310 -0.666 1.986 1.00 86.44 116 SER A N 1
ATOM 930 C CA . SER A 1 116 ? -14.570 -0.919 0.753 1.00 86.44 116 SER A CA 1
ATOM 931 C C . SER A 1 116 ? -13.279 -0.096 0.681 1.00 86.44 116 SER A C 1
ATOM 933 O O . SER A 1 116 ? -13.174 1.007 1.234 1.00 86.44 116 SER A O 1
ATOM 935 N N . LYS A 1 117 ? -12.280 -0.663 -0.003 1.00 87.50 117 LYS A N 1
ATOM 936 C CA . LYS A 1 117 ? -11.008 -0.010 -0.325 1.00 87.50 117 LYS A CA 1
ATOM 937 C C . LYS A 1 117 ? -11.124 0.650 -1.700 1.00 87.50 117 LYS A C 1
ATOM 939 O O . LYS A 1 117 ? -10.720 0.072 -2.701 1.00 87.50 117 LYS A O 1
ATOM 944 N N . ASP A 1 118 ? -11.661 1.865 -1.732 1.00 91.00 118 ASP A N 1
ATOM 945 C CA . ASP A 1 118 ? -11.922 2.596 -2.988 1.00 91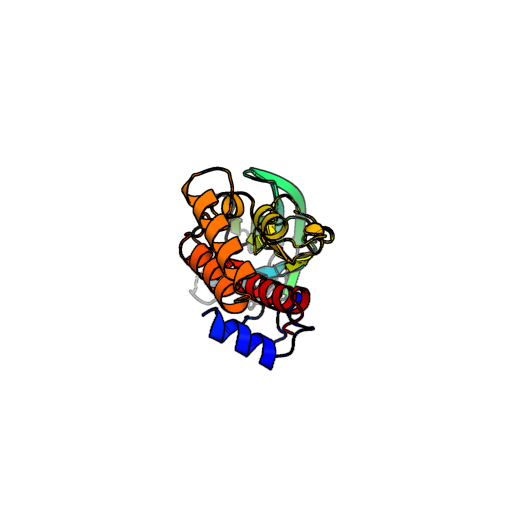.00 118 ASP A CA 1
ATOM 946 C C . ASP A 1 118 ? -10.922 3.741 -3.238 1.00 91.00 118 ASP A C 1
ATOM 948 O O . ASP A 1 118 ? -11.030 4.491 -4.205 1.00 91.00 118 ASP A O 1
ATOM 952 N N . ALA A 1 119 ? -9.917 3.866 -2.370 1.00 95.69 119 ALA A N 1
ATOM 953 C CA . ALA A 1 119 ? -8.791 4.785 -2.496 1.00 95.69 119 ALA A CA 1
ATOM 954 C C . ALA A 1 119 ? -7.476 3.997 -2.459 1.00 95.69 119 ALA A C 1
ATOM 956 O O . ALA A 1 119 ? -7.442 2.900 -1.906 1.00 95.69 119 ALA A O 1
ATOM 957 N N . VAL A 1 120 ? -6.390 4.555 -3.005 1.00 95.88 120 VAL A N 1
ATOM 958 C CA . VAL A 1 120 ? -5.037 3.960 -2.970 1.00 95.88 120 VAL A CA 1
ATOM 959 C C . VAL A 1 120 ? -4.568 3.696 -1.538 1.00 95.88 120 VAL A C 1
ATOM 961 O O . VAL A 1 120 ? -3.830 2.748 -1.276 1.00 95.88 120 VAL A O 1
ATOM 964 N N . SER A 1 121 ? -5.041 4.519 -0.606 1.00 95.19 121 SER A N 1
ATOM 965 C CA . SER A 1 121 ? -4.903 4.318 0.822 1.00 95.19 121 SER A CA 1
ATOM 966 C C . SER A 1 121 ? -6.046 5.014 1.552 1.00 95.19 121 SER A C 1
ATOM 968 O O . SER A 1 121 ? -6.511 6.078 1.129 1.00 95.19 121 SER A O 1
ATOM 970 N N . ASP A 1 122 ? -6.479 4.414 2.652 1.00 94.56 122 ASP A N 1
ATOM 971 C CA . ASP A 1 122 ? -7.405 4.999 3.611 1.00 94.56 122 ASP A CA 1
ATOM 972 C C . ASP A 1 122 ? -6.844 4.873 5.030 1.00 94.56 122 ASP A C 1
ATOM 974 O O . ASP A 1 122 ? -5.944 4.074 5.273 1.00 94.56 122 ASP A O 1
ATOM 978 N N . TYR A 1 123 ? -7.333 5.685 5.964 1.00 93.56 123 TYR A N 1
ATOM 979 C CA . TYR A 1 123 ? -7.097 5.471 7.391 1.00 93.56 123 TYR A CA 1
ATOM 980 C C . TYR A 1 123 ? -8.360 5.760 8.203 1.00 93.56 123 TYR A C 1
ATOM 982 O O . TYR A 1 123 ? -9.265 6.472 7.746 1.00 93.56 123 TYR A O 1
ATOM 990 N N . PHE A 1 124 ? -8.401 5.210 9.416 1.00 93.50 124 PHE A N 1
ATOM 991 C CA . PHE A 1 124 ? -9.535 5.328 10.327 1.00 93.50 124 PHE A CA 1
ATOM 992 C C . PHE A 1 124 ? -9.185 6.135 11.576 1.00 93.50 124 PHE A C 1
ATOM 994 O O . PHE A 1 124 ? -8.177 5.878 12.231 1.00 93.50 124 PHE A O 1
ATOM 1001 N N . GLU A 1 125 ? -10.056 7.077 11.932 1.00 94.19 125 GLU A N 1
ATOM 1002 C CA . GLU A 1 125 ? -10.067 7.706 13.254 1.00 94.19 125 GLU A CA 1
ATOM 1003 C C . GLU A 1 125 ? -11.193 7.103 14.091 1.00 94.19 125 GLU A C 1
ATOM 1005 O O . GLU A 1 125 ? -12.302 6.912 13.584 1.00 94.19 125 GLU A O 1
ATOM 1010 N N . TYR A 1 126 ? -10.943 6.867 15.374 1.00 93.19 126 TYR A N 1
ATOM 1011 C CA . TYR A 1 126 ? -11.948 6.442 16.338 1.00 93.19 126 TYR A CA 1
ATOM 1012 C C . TYR A 1 126 ? -11.965 7.358 17.566 1.00 93.19 126 TYR A C 1
ATOM 1014 O O . TYR A 1 126 ? -10.995 8.040 17.889 1.00 93.19 126 TYR A O 1
ATOM 1022 N N . ASP A 1 127 ? -13.120 7.398 18.220 1.00 94.62 127 ASP A N 1
ATOM 1023 C CA . ASP A 1 127 ? -13.356 7.999 19.533 1.00 94.62 127 ASP A CA 1
ATOM 1024 C C . ASP A 1 127 ? -14.403 7.142 20.219 1.00 94.62 127 ASP A C 1
ATOM 1026 O O . ASP A 1 127 ? -15.570 7.147 19.813 1.00 94.62 127 ASP A O 1
ATOM 1030 N N . ILE A 1 128 ? -13.951 6.327 21.158 1.00 95.31 128 ILE A N 1
ATOM 1031 C CA . ILE A 1 128 ? -14.716 5.257 21.777 1.00 95.31 128 ILE A CA 1
ATOM 1032 C C . ILE A 1 128 ? -14.792 5.548 23.265 1.00 95.31 128 ILE A C 1
ATOM 1034 O O . ILE A 1 128 ? -13.804 5.898 23.905 1.00 95.31 128 ILE A O 1
ATOM 1038 N N . THR A 1 129 ? -15.995 5.435 23.804 1.00 96.62 129 THR A N 1
ATOM 1039 C CA . THR A 1 129 ? -16.293 5.632 25.213 1.00 96.62 129 THR A CA 1
ATOM 1040 C C . THR A 1 129 ? -16.863 4.344 25.777 1.00 96.62 129 THR A C 1
ATOM 1042 O O . THR A 1 129 ? -17.860 3.829 25.269 1.00 96.62 129 THR A O 1
ATOM 1045 N N . VAL A 1 130 ? -16.225 3.843 26.828 1.00 94.81 130 VAL A N 1
ATOM 1046 C CA . VAL A 1 130 ? -16.720 2.742 27.654 1.00 94.81 130 VAL A CA 1
ATOM 1047 C C . VAL A 1 130 ? -17.260 3.352 28.938 1.00 94.81 130 VAL A C 1
ATOM 1049 O O . VAL A 1 130 ? -16.591 4.185 29.550 1.00 94.81 130 VAL A O 1
ATOM 1052 N N . VAL A 1 131 ? -18.463 2.956 29.332 1.00 94.31 131 VAL A N 1
ATOM 1053 C CA . VAL A 1 131 ? -19.029 3.265 30.645 1.00 94.31 131 VAL A CA 1
ATOM 1054 C C . VAL A 1 131 ? -19.258 1.943 31.355 1.00 94.31 131 VAL A C 1
ATOM 1056 O O . VAL A 1 131 ? -19.827 1.038 30.748 1.00 94.31 131 VAL A O 1
ATOM 1059 N N . GLU A 1 132 ? -18.800 1.860 32.597 1.00 90.62 132 GLU A N 1
ATOM 1060 C CA . GLU A 1 132 ? -19.002 0.725 33.499 1.00 90.62 132 GLU A CA 1
ATOM 1061 C C . GLU A 1 132 ? -18.998 1.222 34.937 1.00 90.62 132 GLU A C 1
ATOM 1063 O O . GLU A 1 132 ? -18.121 2.007 35.311 1.00 90.62 132 GLU A O 1
ATOM 1068 N N . ASP A 1 133 ? -19.982 0.793 35.727 1.00 88.31 133 ASP A N 1
ATOM 1069 C CA . ASP A 1 133 ? -20.075 1.054 37.168 1.00 88.31 133 ASP A CA 1
ATOM 1070 C C . ASP A 1 133 ? -19.921 2.546 37.525 1.00 88.31 133 ASP A C 1
ATOM 1072 O O . ASP A 1 133 ? -19.295 2.950 38.508 1.00 88.31 133 ASP A O 1
ATOM 1076 N N . GLY A 1 134 ? -20.493 3.410 36.679 1.00 86.56 134 GLY A N 1
ATOM 1077 C CA . GLY A 1 134 ? -20.430 4.868 36.819 1.00 86.56 134 GLY A CA 1
ATOM 1078 C C . GLY A 1 134 ? -19.084 5.504 36.441 1.00 86.56 134 GLY A C 1
ATOM 1079 O O . GLY A 1 134 ? -18.968 6.732 36.463 1.00 86.56 134 GLY A O 1
ATOM 1080 N N . THR A 1 135 ? -18.090 4.711 36.043 1.00 89.94 135 THR A N 1
ATOM 1081 C CA . THR A 1 135 ? -16.803 5.179 35.517 1.00 89.94 135 THR A CA 1
ATOM 1082 C C . THR A 1 135 ? -16.854 5.285 33.995 1.00 89.94 135 THR A C 1
ATOM 1084 O O . THR A 1 135 ? -17.556 4.539 33.318 1.00 89.94 135 THR A O 1
ATOM 1087 N N . THR A 1 136 ? -16.138 6.261 33.434 1.00 93.94 136 THR A N 1
ATOM 1088 C CA . THR A 1 136 ? -16.060 6.493 31.986 1.00 93.94 136 THR A CA 1
ATOM 1089 C C . THR A 1 136 ? -14.610 6.457 31.519 1.00 93.94 136 THR A C 1
ATOM 1091 O O . THR A 1 136 ? -13.785 7.235 32.000 1.00 93.94 136 THR A O 1
ATOM 1094 N N . TRP A 1 137 ? -14.322 5.615 30.528 1.00 93.81 137 TRP A N 1
ATOM 1095 C CA . TRP A 1 137 ? -13.038 5.562 29.829 1.00 93.81 137 TRP A CA 1
ATOM 1096 C C . TRP A 1 137 ? -13.209 6.017 28.394 1.00 93.81 137 TRP A C 1
ATOM 1098 O O . TRP A 1 137 ? -14.190 5.674 27.735 1.00 93.81 137 TRP A O 1
ATOM 1108 N N . ARG A 1 138 ? -12.232 6.777 27.902 1.00 93.94 138 ARG A N 1
ATOM 1109 C CA . ARG A 1 138 ? -12.226 7.299 26.540 1.00 93.94 138 ARG A CA 1
ATOM 1110 C C . ARG A 1 138 ? -10.943 6.903 25.831 1.00 93.94 138 ARG A C 1
ATOM 1112 O O . ARG A 1 138 ? -9.858 7.102 26.370 1.00 93.94 138 ARG A O 1
ATOM 1119 N N . TYR A 1 139 ? -11.100 6.400 24.615 1.00 91.88 139 TYR A N 1
ATOM 1120 C CA . TYR A 1 139 ? -10.026 5.962 23.738 1.00 91.88 139 TYR A CA 1
ATOM 1121 C C . TYR A 1 139 ? -10.176 6.662 22.393 1.00 91.88 139 TYR A C 1
ATOM 1123 O O . TYR A 1 139 ? -11.233 6.581 21.767 1.00 91.88 139 TYR A O 1
ATOM 1131 N N . ASP A 1 140 ? -9.129 7.335 21.929 1.00 91.69 140 ASP A N 1
ATOM 1132 C CA . ASP A 1 140 ? -9.110 7.949 20.607 1.00 91.69 140 ASP A CA 1
ATOM 1133 C C . ASP A 1 140 ? -7.709 7.942 19.994 1.00 91.69 140 ASP A C 1
ATOM 1135 O O . ASP A 1 140 ? -6.695 7.864 20.687 1.00 91.69 140 ASP A O 1
ATOM 1139 N N . ASN A 1 141 ? -7.667 8.052 18.670 1.00 91.19 141 ASN A N 1
ATOM 1140 C CA . ASN A 1 141 ? -6.436 8.127 17.886 1.00 91.19 141 ASN A CA 1
ATOM 1141 C C . ASN A 1 141 ? -6.350 9.412 17.043 1.00 91.19 141 ASN A C 1
ATOM 1143 O O . ASN A 1 141 ? -5.687 9.456 16.003 1.00 91.19 141 ASN A O 1
ATOM 1147 N N . LYS A 1 142 ? -7.071 10.467 17.440 1.00 84.38 142 LYS A N 1
ATOM 1148 C CA . LYS A 1 142 ? -7.272 11.656 16.592 1.00 84.38 142 LYS A CA 1
ATOM 1149 C C . LYS A 1 142 ? -6.040 12.549 16.486 1.00 84.38 142 LYS A C 1
ATOM 1151 O O . LYS A 1 142 ? -6.020 13.467 15.663 1.00 84.38 142 LYS A O 1
ATOM 1156 N N . SER A 1 143 ? -5.037 12.332 17.330 1.00 76.31 143 SER A N 1
ATOM 1157 C CA . SER A 1 143 ? -3.866 13.196 17.444 1.00 76.31 143 SER A CA 1
ATOM 1158 C C . SER A 1 143 ? -2.585 12.392 17.645 1.00 76.31 143 SER A C 1
ATOM 1160 O O . SER A 1 143 ? -2.606 11.322 18.235 1.00 76.31 143 SER A O 1
ATOM 1162 N N . GLY A 1 144 ? -1.458 12.933 17.174 1.00 71.94 144 GLY A N 1
ATOM 1163 C CA . GLY A 1 144 ? -0.149 12.297 17.317 1.00 71.94 144 GLY A CA 1
ATOM 1164 C C . GLY A 1 144 ? 0.166 11.250 16.244 1.00 71.94 144 GLY A C 1
ATOM 1165 O O . GLY A 1 144 ? -0.483 11.169 15.200 1.00 71.94 144 GLY A O 1
ATOM 1166 N N . ASN A 1 145 ? 1.221 10.473 16.500 1.00 67.19 145 ASN A N 1
ATOM 1167 C CA . ASN A 1 145 ? 1.801 9.535 15.532 1.00 67.19 145 ASN A CA 1
ATOM 1168 C C . ASN A 1 145 ? 0.939 8.279 15.298 1.00 67.19 145 ASN A C 1
ATOM 1170 O O . ASN A 1 145 ? 1.107 7.618 14.278 1.00 67.19 145 ASN A O 1
ATOM 1174 N N . ASN A 1 146 ? 0.004 7.958 16.201 1.00 74.88 146 ASN A N 1
ATOM 1175 C CA . ASN A 1 146 ? -0.868 6.779 16.094 1.00 74.88 146 ASN A CA 1
ATOM 1176 C C . ASN A 1 146 ? -2.017 6.952 15.083 1.00 74.88 146 ASN A C 1
ATOM 1178 O O . ASN A 1 146 ? -2.678 5.980 14.725 1.00 74.88 146 ASN A O 1
ATOM 1182 N N . LYS A 1 147 ? -2.242 8.165 14.565 1.00 79.06 147 LYS A N 1
ATOM 1183 C CA . LYS A 1 147 ? -3.305 8.460 13.593 1.00 79.06 147 LYS A CA 1
ATOM 1184 C C . LYS A 1 147 ? -3.270 7.554 12.354 1.00 79.06 147 LYS A C 1
ATOM 1186 O O . LYS A 1 147 ? -4.312 7.202 11.807 1.00 79.06 147 LYS A O 1
ATOM 1191 N N . PHE A 1 148 ? -2.072 7.169 11.915 1.00 85.50 148 PHE A N 1
ATOM 1192 C CA . PHE A 1 148 ? -1.866 6.326 10.734 1.00 85.50 148 PHE A CA 1
ATOM 1193 C C . PHE A 1 148 ? -1.655 4.843 11.066 1.00 85.50 148 PHE A C 1
ATOM 1195 O O . PHE A 1 148 ? -1.326 4.067 10.165 1.00 85.50 148 PHE A O 1
ATOM 1202 N N . THR A 1 149 ? -1.843 4.432 12.324 1.00 84.19 149 THR A N 1
ATOM 1203 C CA . THR A 1 149 ? -1.728 3.023 12.733 1.00 84.19 149 THR A CA 1
ATOM 1204 C C . THR A 1 149 ? -2.755 2.155 12.002 1.00 84.19 149 THR A C 1
ATOM 1206 O O . THR A 1 149 ? -2.407 1.090 11.513 1.00 84.19 149 THR A O 1
ATOM 1209 N N . TRP A 1 150 ? -3.981 2.652 11.809 1.00 87.12 150 TRP A N 1
ATOM 1210 C CA . TRP A 1 150 ? -5.059 1.963 11.074 1.00 87.12 150 TRP A CA 1
ATOM 1211 C C . TRP A 1 150 ? -5.170 2.420 9.623 1.00 87.12 150 TRP A C 1
ATOM 1213 O O . TRP A 1 150 ? -6.263 2.546 9.073 1.00 87.12 150 TRP A O 1
ATOM 1223 N N . GLN A 1 151 ? -4.039 2.749 9.008 1.00 89.88 151 GLN A N 1
ATOM 1224 C CA . GLN A 1 151 ? -3.995 3.023 7.580 1.00 89.88 151 GLN A CA 1
ATOM 1225 C C . GLN A 1 151 ? -3.961 1.706 6.812 1.00 89.88 151 GLN A C 1
ATOM 1227 O O . GLN A 1 151 ? -3.166 0.821 7.122 1.00 89.88 151 GLN A O 1
ATOM 1232 N N . ARG A 1 152 ? -4.767 1.601 5.759 1.00 91.12 152 ARG A N 1
ATOM 1233 C CA . ARG A 1 152 ? -4.718 0.488 4.815 1.00 91.12 152 ARG A CA 1
ATOM 1234 C C . ARG A 1 152 ? -4.219 0.981 3.470 1.00 91.12 152 ARG A C 1
ATOM 1236 O O . ARG A 1 152 ? -4.481 2.113 3.059 1.00 91.12 152 ARG A O 1
ATOM 1243 N N . TYR A 1 153 ? -3.547 0.089 2.758 1.00 91.81 153 TYR A N 1
ATOM 1244 C CA . TYR A 1 153 ? -3.180 0.291 1.365 1.00 91.81 153 TYR A CA 1
ATOM 1245 C C . TYR A 1 153 ? -4.068 -0.549 0.446 1.00 91.81 153 TYR A C 1
ATOM 1247 O O . TYR A 1 153 ? -4.557 -1.628 0.812 1.00 91.81 153 TYR A O 1
ATOM 1255 N N . ASN A 1 154 ? -4.270 -0.021 -0.755 1.00 93.19 154 ASN A N 1
ATOM 1256 C CA . ASN A 1 154 ? -4.980 -0.653 -1.858 1.00 93.19 154 ASN A CA 1
ATOM 1257 C C . ASN A 1 154 ? -4.129 -0.600 -3.128 1.00 93.19 154 ASN A C 1
ATOM 1259 O O . ASN A 1 154 ? -4.565 -0.140 -4.189 1.00 93.19 154 ASN A O 1
ATOM 1263 N N . PHE A 1 155 ? -2.870 -0.994 -2.979 1.00 94.06 155 PHE A N 1
ATOM 1264 C CA . PHE A 1 155 ? -1.961 -1.157 -4.099 1.00 94.06 155 PHE A CA 1
ATOM 1265 C C . PHE A 1 155 ? -2.414 -2.322 -4.976 1.00 94.06 155 PHE A C 1
ATOM 1267 O O . PHE A 1 155 ? -3.238 -3.151 -4.587 1.00 94.06 155 PHE A O 1
ATOM 1274 N N . ASP A 1 156 ? -1.914 -2.331 -6.201 1.00 93.75 156 ASP A N 1
ATOM 1275 C CA . ASP A 1 156 ? -2.351 -3.239 -7.250 1.00 93.75 156 ASP A CA 1
ATOM 1276 C C . ASP A 1 156 ? -1.263 -3.296 -8.325 1.00 93.75 156 ASP A C 1
ATOM 1278 O O . ASP A 1 156 ? -0.458 -2.365 -8.428 1.00 93.75 156 ASP A O 1
ATOM 1282 N N . ALA A 1 157 ? -1.238 -4.363 -9.117 1.00 95.50 157 ALA A N 1
ATOM 1283 C CA . ALA A 1 157 ? -0.311 -4.517 -10.232 1.00 95.50 157 ALA A CA 1
ATOM 1284 C C . ALA A 1 157 ? -1.024 -5.162 -11.417 1.00 95.50 157 ALA A C 1
ATOM 1286 O O . ALA A 1 157 ? -1.512 -6.278 -11.319 1.00 95.50 157 ALA A O 1
ATOM 1287 N N . ARG A 1 158 ? -1.113 -4.458 -12.542 1.00 94.94 158 ARG A N 1
ATOM 1288 C CA . ARG A 1 158 ? -1.757 -4.941 -13.778 1.00 94.94 158 ARG A CA 1
ATOM 1289 C C . ARG A 1 158 ? -1.352 -4.048 -14.944 1.00 94.94 158 ARG A C 1
ATOM 1291 O O . ARG A 1 158 ? -0.552 -3.131 -14.765 1.00 94.94 158 ARG A O 1
ATOM 1298 N N . SER A 1 159 ? -1.898 -4.275 -16.136 1.00 95.25 159 SER A N 1
ATOM 1299 C CA . SER A 1 159 ? -1.656 -3.363 -17.257 1.00 95.25 159 SER A CA 1
ATOM 1300 C C . SER A 1 159 ? -2.099 -1.935 -16.923 1.00 95.25 159 SER A C 1
ATOM 1302 O O . SER A 1 159 ? -3.168 -1.721 -16.346 1.00 95.25 159 SER A O 1
ATOM 1304 N N . TYR A 1 160 ? -1.293 -0.942 -17.300 1.00 96.81 160 TYR A N 1
ATOM 1305 C CA . TYR A 1 160 ? -1.534 0.463 -16.959 1.00 96.81 160 TYR A CA 1
ATOM 1306 C C . TYR A 1 160 ? -2.959 0.942 -17.293 1.00 96.81 160 TYR A C 1
ATOM 1308 O O . TYR A 1 160 ? -3.604 1.616 -16.488 1.00 96.81 160 TYR A O 1
ATOM 1316 N N . SER A 1 161 ? -3.473 0.572 -18.467 1.00 96.44 161 SER A N 1
ATOM 1317 C CA . SER A 1 161 ? -4.796 0.974 -18.953 1.00 96.44 161 SER A CA 1
ATOM 1318 C C . SER A 1 161 ? -5.968 0.290 -18.242 1.00 96.44 161 SER A C 1
ATOM 1320 O O . SER A 1 161 ? -7.079 0.802 -18.337 1.00 96.44 161 SER A O 1
ATOM 1322 N N . SER A 1 162 ? -5.754 -0.833 -17.548 1.00 95.06 162 SER A N 1
ATOM 1323 C CA . SER A 1 162 ? -6.809 -1.558 -16.812 1.00 95.06 162 SER A CA 1
ATOM 1324 C C . SER A 1 162 ? -6.865 -1.214 -15.321 1.00 95.06 162 SER A C 1
ATOM 1326 O O . SER A 1 162 ? -7.678 -1.764 -14.577 1.00 95.06 162 SER A O 1
ATOM 1328 N N . MET A 1 163 ? -5.985 -0.320 -14.870 1.00 95.06 163 MET A N 1
ATOM 1329 C CA . MET A 1 163 ? -5.873 0.081 -13.478 1.00 95.06 163 MET A CA 1
ATOM 1330 C C . MET A 1 163 ? -6.341 1.518 -13.297 1.00 95.06 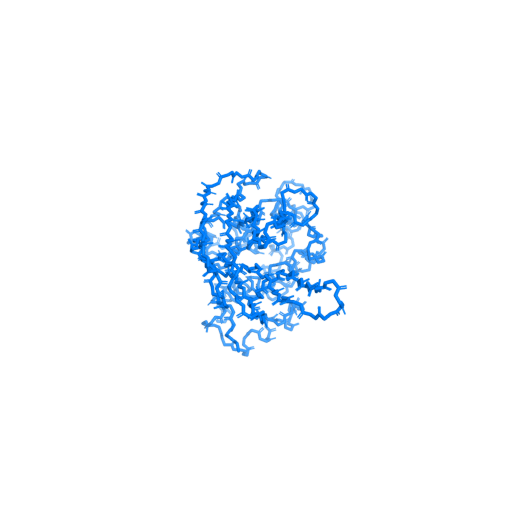163 MET A C 1
ATOM 1332 O O . MET A 1 163 ? -5.900 2.414 -14.017 1.00 95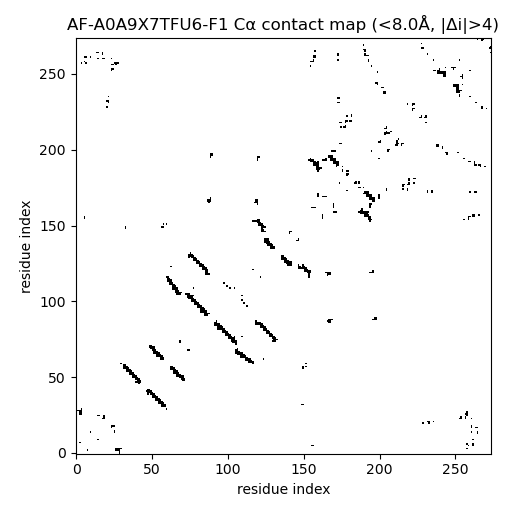.06 163 MET A O 1
ATOM 1336 N N . ASP A 1 164 ? -7.160 1.753 -12.277 1.00 96.00 164 ASP A N 1
ATOM 1337 C CA . ASP A 1 164 ? -7.432 3.101 -11.779 1.00 96.00 164 ASP A CA 1
ATOM 1338 C C . ASP A 1 164 ? -6.352 3.549 -10.798 1.00 96.00 164 ASP A C 1
ATOM 1340 O O . ASP A 1 164 ? -5.751 2.727 -10.109 1.00 96.00 164 ASP A O 1
ATOM 1344 N N . ALA A 1 165 ? -6.118 4.857 -10.698 1.00 96.31 165 ALA A N 1
ATOM 1345 C CA . ALA A 1 165 ? -5.161 5.424 -9.744 1.00 96.31 165 ALA A CA 1
ATOM 1346 C C . ALA A 1 165 ? -5.727 5.535 -8.314 1.00 96.31 165 ALA A C 1
ATOM 1348 O O . ALA A 1 165 ? -4.963 5.562 -7.354 1.00 96.31 165 ALA A O 1
ATOM 1349 N N . LEU A 1 166 ? -7.058 5.604 -8.166 1.00 96.88 166 LEU A N 1
ATOM 1350 C CA . LEU A 1 166 ? -7.778 5.705 -6.885 1.00 96.88 166 LEU A CA 1
ATOM 1351 C C . LEU A 1 166 ? -7.247 6.811 -5.953 1.00 96.88 166 LEU A C 1
ATOM 1353 O O . LEU A 1 166 ? -7.039 6.608 -4.761 1.00 96.88 166 LEU A O 1
ATOM 1357 N N . GLY A 1 167 ? -6.970 7.992 -6.509 1.00 95.62 167 GLY A N 1
ATOM 1358 C CA . GLY A 1 167 ? -6.385 9.112 -5.766 1.00 95.62 167 GLY A CA 1
ATOM 1359 C C . GLY A 1 167 ? -4.863 9.038 -5.592 1.00 95.62 167 GLY A C 1
ATOM 1360 O O . GLY A 1 167 ? -4.273 10.018 -5.153 1.00 95.62 167 GLY A O 1
ATOM 1361 N N . GLY A 1 168 ? -4.216 7.934 -5.960 1.00 97.31 168 GLY A N 1
ATOM 1362 C CA . GLY A 1 168 ? -2.765 7.824 -6.103 1.00 97.31 168 GLY A CA 1
ATOM 1363 C C . GLY A 1 168 ? -2.313 8.087 -7.535 1.00 97.31 168 GLY A C 1
ATOM 1364 O O . GLY A 1 168 ? -2.817 8.986 -8.207 1.00 97.31 168 GLY A O 1
ATOM 1365 N N . GLU A 1 169 ? -1.374 7.270 -7.996 1.00 97.31 169 GLU A N 1
ATOM 1366 C CA . GLU A 1 169 ? -0.846 7.250 -9.355 1.00 97.31 169 GLU A CA 1
ATOM 1367 C C . GLU A 1 169 ? -0.655 5.812 -9.848 1.00 97.31 169 GLU A C 1
ATOM 1369 O O . GLU A 1 169 ? -0.677 4.849 -9.078 1.00 97.31 169 GLU A O 1
ATOM 1374 N N . ARG A 1 170 ? -0.454 5.674 -11.157 1.00 97.31 170 ARG A N 1
ATOM 1375 C CA . ARG A 1 170 ? -0.091 4.407 -11.799 1.00 97.31 170 ARG A CA 1
ATOM 1376 C C . ARG A 1 170 ? 1.332 4.551 -12.301 1.00 97.31 170 ARG A C 1
ATOM 1378 O O . ARG A 1 170 ? 1.588 5.367 -13.184 1.00 97.31 170 ARG A O 1
ATOM 1385 N N . HIS A 1 171 ? 2.233 3.786 -11.717 1.00 97.31 171 HIS A N 1
ATOM 1386 C CA . HIS A 1 171 ? 3.644 3.804 -12.044 1.00 97.31 171 HIS A CA 1
ATOM 1387 C C . HIS A 1 171 ? 3.948 2.653 -12.995 1.00 97.31 171 HIS A C 1
ATOM 1389 O O . HIS A 1 171 ? 3.835 1.493 -12.602 1.00 97.31 171 HIS A O 1
ATOM 1395 N N . HIS A 1 172 ? 4.308 2.949 -14.244 1.00 96.56 172 HIS A N 1
ATOM 1396 C CA . HIS A 1 172 ? 4.880 1.920 -15.109 1.00 96.56 172 HIS A CA 1
ATOM 1397 C C . HIS A 1 172 ? 6.195 1.432 -14.506 1.00 96.56 172 HIS A C 1
ATOM 1399 O O . HIS A 1 172 ? 7.064 2.255 -14.231 1.00 96.56 172 HIS A O 1
ATOM 1405 N N . ILE A 1 173 ? 6.349 0.112 -14.356 1.00 94.81 173 ILE A N 1
ATOM 1406 C CA . ILE A 1 173 ? 7.593 -0.460 -13.816 1.00 94.81 173 ILE A CA 1
ATOM 1407 C C . ILE A 1 173 ? 8.796 -0.183 -14.726 1.00 94.81 173 ILE A C 1
ATOM 1409 O O . ILE A 1 173 ? 9.906 -0.167 -14.238 1.00 94.81 173 ILE A O 1
ATOM 1413 N N . VAL A 1 174 ? 8.566 0.071 -16.020 1.00 97.56 174 VAL A N 1
ATOM 1414 C CA . VAL A 1 174 ? 9.535 0.625 -16.980 1.00 97.56 174 VAL A CA 1
ATOM 1415 C C . VAL A 1 174 ? 8.862 1.793 -17.680 1.00 97.56 174 VAL A C 1
ATOM 1417 O O . VAL A 1 174 ? 7.727 1.643 -18.142 1.00 97.56 174 VAL A O 1
ATOM 1420 N N . ALA A 1 175 ? 9.511 2.951 -17.798 1.00 97.31 175 ALA A N 1
ATOM 1421 C CA . ALA A 1 175 ? 8.823 4.147 -18.270 1.00 97.31 175 ALA A CA 1
ATOM 1422 C C . ALA A 1 175 ? 8.232 3.968 -19.681 1.00 97.31 175 ALA A C 1
ATOM 1424 O O . ALA A 1 175 ? 8.903 3.528 -20.618 1.00 97.31 175 ALA A O 1
ATOM 1425 N N . ALA A 1 176 ? 6.981 4.404 -19.867 1.00 96.75 176 ALA A N 1
ATOM 1426 C CA . ALA A 1 176 ? 6.292 4.339 -21.160 1.00 96.75 176 ALA A CA 1
ATOM 1427 C C . ALA A 1 176 ? 7.098 4.997 -22.294 1.00 96.75 176 ALA A C 1
ATOM 1429 O O . ALA A 1 176 ? 7.219 4.440 -23.382 1.00 96.75 176 ALA A O 1
ATOM 1430 N N . SER A 1 177 ? 7.735 6.139 -22.018 1.00 96.88 177 SER A N 1
ATOM 1431 C CA . SER A 1 177 ? 8.593 6.809 -22.998 1.00 96.88 177 SER A CA 1
ATOM 1432 C C . SER A 1 177 ? 9.821 5.984 -23.385 1.00 96.88 177 SER A C 1
ATOM 1434 O O . SER A 1 177 ? 10.312 6.104 -24.503 1.00 96.88 177 SER A O 1
ATOM 1436 N N . SER A 1 178 ? 10.354 5.176 -22.466 1.00 98.19 178 SER A N 1
ATOM 1437 C CA . SER A 1 178 ? 11.493 4.302 -22.748 1.00 98.19 178 SER A CA 1
ATOM 1438 C C . SER A 1 178 ? 11.051 3.138 -23.620 1.00 98.19 178 SER A C 1
ATOM 1440 O O . SER A 1 178 ? 11.694 2.863 -24.631 1.00 98.19 178 SER A O 1
ATOM 1442 N N . LEU A 1 179 ? 9.918 2.507 -23.291 1.00 97.81 179 LEU A N 1
ATOM 1443 C CA . LEU A 1 179 ? 9.307 1.451 -24.108 1.00 97.81 179 LEU A CA 1
ATOM 1444 C C . LEU A 1 179 ? 9.087 1.922 -25.553 1.00 97.81 179 LEU A C 1
ATOM 1446 O O . LEU A 1 179 ? 9.500 1.242 -26.492 1.00 97.81 179 LEU A O 1
ATOM 1450 N N . GLU A 1 180 ? 8.510 3.113 -25.735 1.00 97.69 180 GLU A N 1
ATOM 1451 C CA . GLU A 1 180 ? 8.302 3.719 -27.057 1.00 97.69 180 GLU A CA 1
ATOM 1452 C C . GLU A 1 180 ? 9.620 3.944 -27.806 1.00 97.69 180 GLU A C 1
ATOM 1454 O O . GLU A 1 180 ? 9.736 3.579 -28.977 1.00 97.69 180 GLU A O 1
ATOM 1459 N N . LYS A 1 181 ? 10.642 4.492 -27.133 1.00 97.69 181 LYS A N 1
ATOM 1460 C CA . LYS A 1 181 ? 11.981 4.691 -27.715 1.00 97.69 181 LYS A CA 1
ATOM 1461 C C . LYS A 1 181 ? 12.656 3.377 -28.119 1.00 97.69 181 LYS A C 1
ATOM 1463 O O . LYS A 1 181 ? 13.370 3.356 -29.117 1.00 97.69 181 LYS A O 1
ATOM 1468 N N . ALA A 1 182 ? 12.434 2.301 -27.368 1.00 97.50 182 ALA A N 1
ATOM 1469 C CA . ALA A 1 182 ? 12.932 0.960 -27.678 1.00 97.50 182 ALA A CA 1
ATOM 1470 C C . ALA A 1 182 ? 12.087 0.232 -28.748 1.00 97.50 182 ALA A C 1
ATOM 1472 O O . ALA A 1 182 ? 12.371 -0.912 -29.097 1.00 97.50 182 ALA A O 1
ATOM 1473 N N . GLY A 1 183 ? 11.057 0.886 -29.299 1.00 97.31 183 GLY A N 1
ATOM 1474 C CA . GLY A 1 183 ? 10.246 0.369 -30.402 1.00 97.31 183 GLY A CA 1
ATOM 1475 C C . GLY A 1 183 ? 9.034 -0.464 -29.980 1.00 97.31 183 GLY A C 1
ATOM 1476 O O . GLY A 1 183 ? 8.339 -1.000 -30.849 1.00 97.31 183 GLY A O 1
ATOM 1477 N N . PHE A 1 184 ? 8.735 -0.559 -28.681 1.00 96.12 184 PHE A N 1
ATOM 1478 C CA . PHE A 1 184 ? 7.517 -1.209 -28.204 1.00 96.12 184 PHE A CA 1
ATOM 1479 C C . PHE A 1 184 ? 6.293 -0.326 -28.462 1.00 96.12 184 PHE A C 1
ATOM 1481 O O . PHE A 1 184 ? 6.315 0.894 -28.304 1.00 96.12 184 PHE A O 1
ATOM 1488 N N . LYS A 1 185 ? 5.192 -0.969 -28.855 1.00 93.12 185 LYS A N 1
ATOM 1489 C CA . LYS A 1 185 ? 3.879 -0.338 -29.041 1.00 93.12 185 LYS A CA 1
ATOM 1490 C C . LYS A 1 185 ? 2.953 -0.745 -27.897 1.00 93.12 185 LYS A C 1
ATOM 1492 O O . LYS A 1 185 ? 3.224 -1.713 -27.196 1.00 93.12 185 LYS A O 1
ATOM 1497 N N . ASN A 1 186 ? 1.828 -0.043 -27.751 1.00 90.62 186 ASN A N 1
ATOM 1498 C CA . ASN A 1 186 ? 0.799 -0.336 -26.745 1.00 90.62 186 ASN A CA 1
ATOM 1499 C C . ASN A 1 186 ? 1.312 -0.256 -25.297 1.00 90.62 186 ASN A C 1
ATOM 1501 O O . ASN A 1 186 ? 1.006 -1.118 -24.480 1.00 90.62 186 ASN A O 1
ATOM 1505 N N . THR A 1 187 ? 2.041 0.806 -24.953 1.00 94.69 187 THR A N 1
ATOM 1506 C CA . THR A 1 187 ? 2.577 1.036 -23.597 1.00 94.69 187 THR A CA 1
ATOM 1507 C C . THR A 1 187 ? 1.509 1.079 -22.500 1.00 94.69 187 THR A C 1
ATOM 1509 O O . THR A 1 187 ? 1.802 0.805 -21.341 1.00 94.69 187 THR A O 1
ATOM 1512 N N . GLY A 1 188 ? 0.243 1.334 -22.846 1.00 95.69 188 GLY A N 1
ATOM 1513 C CA . GLY A 1 188 ? -0.890 1.178 -21.927 1.00 95.69 188 GLY A CA 1
ATOM 1514 C C . GLY A 1 188 ? -1.154 -0.270 -21.484 1.00 95.69 188 GLY A C 1
ATOM 1515 O O . GLY A 1 188 ? -1.726 -0.491 -20.421 1.00 95.69 188 GLY A O 1
ATOM 1516 N N . GLN A 1 189 ? -0.719 -1.265 -22.260 1.00 96.38 189 GLN A N 1
ATOM 1517 C CA . GLN A 1 189 ? -0.805 -2.680 -21.884 1.00 96.38 189 GLN A CA 1
ATOM 1518 C C . GLN A 1 189 ? 0.389 -3.148 -21.050 1.00 96.38 189 GLN A C 1
ATOM 1520 O O . GLN A 1 189 ? 0.332 -4.224 -20.461 1.00 96.38 189 GLN A O 1
ATOM 1525 N N . PHE A 1 190 ? 1.448 -2.340 -20.968 1.00 97.69 190 PHE A N 1
ATOM 1526 C CA . PHE A 1 190 ? 2.600 -2.678 -20.153 1.00 97.69 190 PHE A CA 1
ATOM 1527 C C . PHE A 1 190 ? 2.246 -2.608 -18.655 1.00 97.69 190 PHE A C 1
ATOM 1529 O O . PHE A 1 190 ? 1.440 -1.750 -18.261 1.00 97.69 190 PHE A O 1
ATOM 1536 N N . PRO A 1 191 ? 2.805 -3.497 -17.814 1.00 96.94 191 PRO A N 1
ATOM 1537 C CA . PRO A 1 191 ? 2.495 -3.530 -16.391 1.00 96.94 191 PRO A CA 1
ATOM 1538 C C . PRO A 1 191 ? 2.850 -2.240 -15.659 1.00 96.94 191 PRO A C 1
ATOM 1540 O O . PRO A 1 191 ? 3.862 -1.581 -15.913 1.00 96.94 191 PRO A O 1
ATOM 1543 N N . ALA A 1 192 ? 1.999 -1.912 -14.701 1.00 97.81 192 ALA A N 1
ATOM 1544 C CA . ALA A 1 192 ? 2.158 -0.803 -13.791 1.00 97.81 192 ALA A CA 1
ATOM 1545 C C . ALA A 1 192 ? 1.756 -1.225 -12.377 1.00 97.81 192 ALA A C 1
ATOM 1547 O O . ALA A 1 192 ? 0.979 -2.162 -12.192 1.00 97.81 192 ALA A O 1
ATOM 1548 N N . VAL A 1 193 ? 2.241 -0.477 -11.392 1.00 98.06 193 VAL A N 1
ATOM 1549 C CA . VAL A 1 193 ? 1.878 -0.600 -9.980 1.00 98.06 193 VAL A CA 1
ATOM 1550 C C . VAL A 1 193 ? 1.073 0.628 -9.560 1.00 98.06 193 VAL A C 1
ATOM 1552 O O . VAL A 1 193 ? 1.431 1.761 -9.895 1.00 98.06 193 VAL A O 1
ATOM 1555 N N . ARG A 1 194 ? -0.030 0.434 -8.831 1.00 97.75 194 ARG A N 1
ATOM 1556 C CA . ARG A 1 194 ? -0.744 1.544 -8.187 1.00 97.75 194 ARG A CA 1
ATOM 1557 C C . ARG A 1 194 ? 0.044 1.985 -6.960 1.00 97.75 194 ARG A C 1
ATOM 1559 O O . ARG A 1 194 ? 0.193 1.215 -6.015 1.00 97.75 194 ARG A O 1
ATOM 1566 N N . MET A 1 195 ? 0.496 3.233 -6.968 1.00 97.56 195 MET A N 1
ATOM 1567 C CA . MET A 1 195 ? 1.320 3.817 -5.914 1.00 97.56 195 MET A CA 1
ATOM 1568 C C . MET A 1 195 ? 0.674 5.069 -5.326 1.00 97.56 195 MET A C 1
ATOM 1570 O O . MET A 1 195 ? -0.141 5.738 -5.966 1.00 97.56 195 MET A O 1
ATOM 1574 N N . MET A 1 196 ? 1.062 5.420 -4.104 1.00 97.81 196 MET A N 1
ATOM 1575 C CA . MET A 1 196 ? 0.780 6.738 -3.541 1.00 97.81 196 MET A CA 1
ATOM 1576 C C . MET A 1 196 ? 1.415 7.818 -4.427 1.00 97.81 196 MET A C 1
ATOM 1578 O O . MET A 1 196 ? 2.521 7.644 -4.936 1.00 97.81 196 MET A O 1
ATOM 1582 N N . TYR A 1 197 ? 0.746 8.963 -4.577 1.00 97.19 197 TYR A N 1
ATOM 1583 C CA . TYR A 1 197 ? 1.269 10.073 -5.382 1.00 97.19 197 TYR A CA 1
ATOM 1584 C C . TYR A 1 197 ? 2.659 10.530 -4.909 1.00 97.19 197 TYR A C 1
ATOM 1586 O O . TYR A 1 197 ? 3.566 10.697 -5.720 1.00 97.19 197 TYR A O 1
ATOM 1594 N N . ASP A 1 198 ? 2.828 10.711 -3.595 1.00 96.12 198 ASP A N 1
ATOM 1595 C CA . ASP A 1 198 ? 4.084 11.186 -2.998 1.00 96.12 198 ASP A CA 1
ATOM 1596 C C . ASP A 1 198 ? 5.244 10.187 -3.159 1.00 96.12 198 ASP A C 1
ATOM 1598 O O . ASP A 1 198 ? 6.405 10.596 -3.145 1.00 96.12 198 ASP A O 1
ATOM 1602 N N . ASP A 1 199 ? 4.934 8.906 -3.363 1.00 97.88 199 ASP A N 1
ATOM 1603 C CA . ASP A 1 199 ? 5.921 7.863 -3.638 1.00 97.88 199 ASP A CA 1
ATOM 1604 C C . ASP A 1 199 ? 6.290 7.879 -5.123 1.00 97.88 199 ASP A C 1
ATOM 1606 O O . ASP A 1 199 ? 7.470 7.914 -5.469 1.00 97.88 199 ASP A O 1
ATOM 1610 N N . HIS A 1 200 ? 5.284 7.947 -6.005 1.00 97.31 200 HIS A N 1
ATOM 1611 C CA . HIS A 1 200 ? 5.491 7.972 -7.452 1.00 97.31 200 HIS A CA 1
ATOM 1612 C C . HIS A 1 200 ? 6.369 9.146 -7.889 1.00 97.31 200 HIS A C 1
ATOM 1614 O O . HIS A 1 200 ? 7.273 8.976 -8.699 1.00 97.31 200 HIS A O 1
ATOM 1620 N N . VAL A 1 201 ? 6.174 10.336 -7.310 1.00 95.94 201 VAL A N 1
ATOM 1621 C CA . VAL A 1 201 ? 6.991 11.505 -7.677 1.00 95.94 201 VAL A CA 1
ATOM 1622 C C . VAL A 1 201 ? 8.471 11.376 -7.303 1.00 95.94 201 VAL A C 1
ATOM 1624 O O . VAL A 1 201 ? 9.278 12.202 -7.734 1.00 95.94 201 VAL A O 1
ATOM 1627 N N . LYS A 1 202 ? 8.825 10.384 -6.480 1.00 96.38 202 LYS A N 1
ATOM 1628 C CA . LYS A 1 202 ? 10.202 10.097 -6.074 1.00 96.38 202 LYS A CA 1
ATOM 1629 C C . LYS A 1 202 ? 10.817 8.922 -6.830 1.00 96.38 202 LYS A C 1
ATOM 1631 O O . LYS A 1 202 ? 12.002 8.667 -6.622 1.00 96.38 202 LYS A O 1
ATOM 1636 N N . THR A 1 203 ? 10.068 8.211 -7.676 1.00 96.81 203 THR A N 1
ATOM 1637 C CA . THR A 1 203 ? 10.650 7.100 -8.436 1.00 96.81 203 THR A CA 1
ATOM 1638 C C . THR A 1 203 ? 11.722 7.629 -9.394 1.00 96.81 203 THR A C 1
ATOM 1640 O O . THR A 1 203 ? 11.583 8.735 -9.929 1.00 96.81 203 THR A O 1
ATOM 1643 N N . PRO A 1 204 ? 12.810 6.877 -9.636 1.00 96.25 204 PRO A N 1
ATOM 1644 C CA . PRO A 1 204 ? 13.933 7.374 -10.432 1.00 96.25 204 PRO A CA 1
ATOM 1645 C C . PRO A 1 204 ? 13.544 7.792 -11.851 1.00 96.25 204 PRO A C 1
ATOM 1647 O O . PRO A 1 204 ? 14.068 8.773 -12.373 1.00 96.25 204 PRO A O 1
ATOM 1650 N N . ASN A 1 205 ? 12.590 7.090 -12.459 1.00 93.19 205 ASN A N 1
ATOM 1651 C CA . ASN A 1 205 ? 12.119 7.352 -13.813 1.00 93.19 205 ASN A CA 1
ATOM 1652 C C . ASN A 1 205 ? 11.026 8.440 -13.900 1.00 93.19 205 ASN A C 1
ATOM 1654 O O . ASN A 1 205 ? 10.577 8.765 -15.005 1.00 93.19 205 ASN A O 1
ATOM 1658 N N . TRP A 1 206 ? 10.632 9.061 -12.780 1.00 93.62 206 TRP A N 1
ATOM 1659 C CA . TRP A 1 206 ? 9.631 10.127 -12.754 1.00 93.62 206 TRP A CA 1
ATOM 1660 C C . TRP A 1 206 ? 10.204 11.495 -13.147 1.00 93.62 206 TRP A C 1
ATOM 1662 O O . TRP A 1 206 ? 11.294 11.901 -12.737 1.00 93.62 206 TRP A O 1
ATOM 1672 N N . GLY A 1 207 ? 9.418 12.262 -13.907 1.00 90.44 207 GLY A N 1
ATOM 1673 C CA . GLY A 1 207 ? 9.696 13.665 -14.214 1.00 90.44 207 GLY A CA 1
ATOM 1674 C C . GLY A 1 207 ? 10.784 13.896 -15.271 1.00 90.44 207 GLY A C 1
ATOM 1675 O O . GLY A 1 207 ? 11.205 12.997 -16.001 1.00 90.44 207 GLY A O 1
ATOM 1676 N N . ASN A 1 208 ? 11.233 15.149 -15.377 1.00 91.19 208 ASN A N 1
ATOM 1677 C CA . ASN A 1 208 ? 12.114 15.626 -16.454 1.00 91.19 208 ASN A CA 1
ATOM 1678 C C . ASN A 1 208 ? 13.525 16.006 -15.983 1.00 91.19 208 ASN A C 1
ATOM 1680 O O . ASN A 1 208 ? 14.257 16.665 -16.718 1.00 91.19 208 ASN A O 1
ATOM 1684 N N . TYR A 1 209 ? 13.917 15.611 -14.771 1.00 92.12 209 TYR A N 1
ATOM 1685 C CA . TYR A 1 209 ? 15.266 15.863 -14.271 1.00 92.12 209 TYR A CA 1
ATOM 1686 C C . TYR A 1 209 ? 16.304 15.081 -15.077 1.00 92.12 209 TYR A C 1
ATOM 1688 O O . TYR A 1 209 ? 16.024 13.996 -15.587 1.00 92.12 209 TYR A O 1
ATOM 1696 N N . SER A 1 210 ? 17.533 15.597 -15.147 1.00 95.25 210 SER A N 1
ATOM 1697 C CA . SER A 1 210 ? 18.619 14.923 -15.867 1.00 95.25 210 SER A CA 1
ATOM 1698 C C . SER A 1 210 ? 18.930 13.532 -15.303 1.00 95.25 210 SER A C 1
ATOM 1700 O O . SER A 1 210 ? 19.327 12.653 -16.057 1.00 95.25 210 SER A O 1
ATOM 1702 N N . SER A 1 211 ? 18.742 13.306 -13.998 1.00 95.50 211 SER A N 1
ATOM 1703 C CA . SER A 1 211 ? 18.842 11.970 -13.394 1.00 95.50 211 SER A CA 1
ATOM 1704 C C . SER A 1 211 ? 17.770 11.023 -13.926 1.00 95.50 211 SER A C 1
ATOM 1706 O O . SER A 1 211 ? 18.107 9.915 -14.324 1.00 95.50 211 SER A O 1
ATOM 1708 N N . SER A 1 212 ? 16.518 11.476 -14.009 1.00 96.88 212 SER A N 1
ATOM 1709 C CA . SER A 1 212 ? 15.404 10.671 -14.515 1.00 96.88 212 SER A CA 1
ATOM 1710 C C . SER A 1 212 ? 15.527 10.378 -16.006 1.00 96.88 212 SER A C 1
ATOM 1712 O O . SER A 1 212 ? 15.196 9.290 -16.460 1.00 96.88 212 SER A O 1
ATOM 1714 N N . GLN A 1 213 ? 16.040 11.335 -16.782 1.00 97.00 213 GLN A N 1
ATOM 1715 C CA . GLN A 1 213 ? 16.348 11.125 -18.196 1.00 97.00 213 GLN A CA 1
ATOM 1716 C C . GLN A 1 213 ? 17.432 10.059 -18.375 1.00 97.00 213 GLN A C 1
ATOM 1718 O O . GLN A 1 213 ? 17.215 9.122 -19.131 1.00 97.00 213 GLN A O 1
ATOM 1723 N N . ARG A 1 214 ? 18.538 10.145 -17.618 1.00 97.69 214 ARG A N 1
ATOM 1724 C CA . ARG A 1 214 ? 19.601 9.127 -17.647 1.00 97.69 214 ARG A CA 1
ATOM 1725 C C . ARG A 1 214 ? 19.101 7.749 -17.227 1.00 97.69 214 ARG A C 1
ATOM 1727 O O . ARG A 1 214 ? 19.480 6.768 -17.849 1.00 97.69 214 ARG A O 1
ATOM 1734 N N . PHE A 1 215 ? 18.248 7.682 -16.206 1.00 98.31 215 PHE A N 1
ATOM 1735 C CA . PHE A 1 215 ? 17.643 6.424 -15.770 1.00 98.31 215 PHE A CA 1
ATOM 1736 C C . PHE A 1 215 ? 16.846 5.778 -16.915 1.00 98.31 215 PHE A C 1
ATOM 1738 O O . PHE A 1 215 ? 17.081 4.629 -17.270 1.00 98.31 215 PHE A O 1
ATOM 1745 N N . ARG A 1 216 ? 16.004 6.563 -17.597 1.00 98.44 216 ARG A N 1
ATOM 1746 C CA . ARG A 1 216 ? 15.253 6.109 -18.778 1.00 98.44 216 ARG A CA 1
ATOM 1747 C C . ARG A 1 216 ? 16.130 5.741 -19.975 1.00 98.44 216 ARG A C 1
ATOM 1749 O O . ARG A 1 216 ? 15.770 4.866 -20.756 1.00 98.44 216 ARG A O 1
ATOM 1756 N N . ASP A 1 217 ? 17.274 6.392 -20.152 1.00 98.31 217 ASP A N 1
ATOM 1757 C CA . ASP A 1 217 ? 18.214 6.022 -21.214 1.00 98.31 217 ASP A CA 1
ATOM 1758 C C . ASP A 1 217 ? 18.861 4.650 -20.933 1.00 98.31 217 ASP A C 1
ATOM 1760 O O . ASP A 1 217 ? 19.048 3.855 -21.858 1.00 98.31 217 ASP A O 1
ATOM 1764 N N . GLU A 1 218 ? 19.12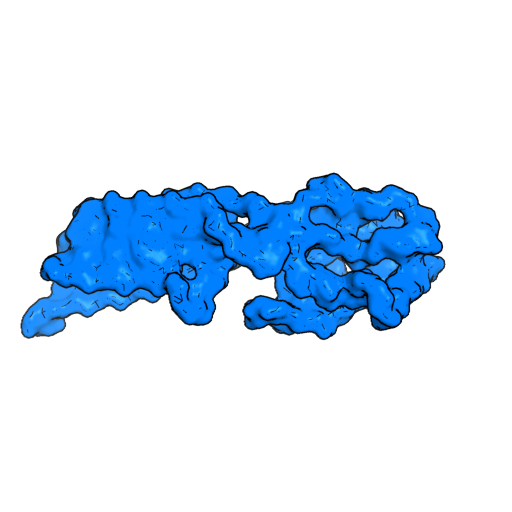0 4.322 -19.663 1.00 98.69 218 GLU A N 1
ATOM 1765 C CA . GLU A 1 218 ? 19.558 2.982 -19.252 1.00 98.69 218 GLU A CA 1
ATOM 1766 C C . GLU A 1 218 ? 18.455 1.938 -19.469 1.00 98.69 218 GLU A C 1
ATOM 1768 O O . GLU A 1 218 ? 18.747 0.862 -19.995 1.00 98.69 218 GLU A O 1
ATOM 1773 N N . GLU A 1 219 ? 17.189 2.266 -19.179 1.00 98.62 219 GLU A N 1
ATOM 1774 C CA . GLU A 1 219 ? 16.047 1.390 -19.491 1.00 98.62 219 GLU A CA 1
ATOM 1775 C C . GLU A 1 219 ? 16.036 0.996 -20.981 1.00 98.62 219 GLU A C 1
ATOM 1777 O O . GLU A 1 219 ? 15.946 -0.185 -21.332 1.00 98.62 219 GLU A O 1
ATOM 1782 N N . VAL A 1 220 ? 16.198 1.981 -21.877 1.00 98.69 220 VAL A N 1
ATOM 1783 C CA . VAL A 1 220 ? 16.293 1.759 -23.332 1.00 98.69 220 VAL A CA 1
ATOM 1784 C C . VAL A 1 220 ? 17.489 0.873 -23.685 1.00 98.69 220 VAL A C 1
ATOM 1786 O O . VAL A 1 220 ? 17.367 -0.009 -24.540 1.00 98.69 220 VAL A O 1
ATOM 1789 N N . ARG A 1 221 ? 18.641 1.066 -23.031 1.00 98.69 221 ARG A N 1
ATOM 1790 C CA . ARG A 1 221 ? 19.840 0.250 -23.269 1.00 98.69 221 ARG A CA 1
ATOM 1791 C C . ARG A 1 221 ? 19.594 -1.222 -22.942 1.00 98.69 221 ARG A C 1
ATOM 1793 O O . ARG A 1 221 ? 19.920 -2.072 -23.771 1.00 98.69 221 ARG A O 1
ATOM 1800 N N . TYR A 1 222 ? 19.002 -1.522 -21.785 1.00 98.75 222 TYR A N 1
ATOM 1801 C CA . TYR A 1 222 ? 18.670 -2.898 -21.407 1.00 98.75 222 TYR A CA 1
ATOM 1802 C C . TYR A 1 222 ? 17.668 -3.532 -22.378 1.00 98.75 222 TYR A C 1
ATOM 1804 O O . TYR A 1 222 ? 17.888 -4.651 -22.845 1.00 98.75 222 TYR A O 1
ATOM 1812 N N . MET A 1 223 ? 16.615 -2.801 -22.759 1.00 98.38 223 MET A N 1
ATOM 1813 C CA . MET A 1 223 ? 15.629 -3.297 -23.724 1.00 98.38 223 MET A CA 1
ATOM 1814 C C . MET A 1 223 ? 16.238 -3.603 -25.097 1.00 98.38 223 MET A C 1
ATOM 1816 O O . MET A 1 223 ? 15.945 -4.651 -25.672 1.00 98.38 223 MET A O 1
ATOM 1820 N N . ASN A 1 224 ? 17.117 -2.737 -25.610 1.00 98.06 224 ASN A N 1
ATOM 1821 C CA . ASN A 1 224 ? 17.806 -2.961 -26.886 1.00 98.06 224 ASN A CA 1
ATOM 1822 C C . ASN A 1 224 ? 18.769 -4.156 -26.827 1.00 98.06 224 ASN A C 1
ATOM 1824 O O . ASN A 1 224 ? 18.932 -4.866 -27.820 1.00 98.06 224 ASN A O 1
ATOM 1828 N N . ALA A 1 225 ? 19.376 -4.403 -25.663 1.00 98.31 225 ALA A N 1
ATOM 1829 C CA . ALA A 1 225 ? 20.182 -5.592 -25.400 1.00 98.31 225 ALA A CA 1
ATOM 1830 C C . ALA A 1 225 ? 19.339 -6.860 -25.154 1.00 98.31 225 ALA A C 1
ATOM 1832 O O . ALA A 1 225 ? 19.901 -7.951 -25.090 1.00 98.31 225 ALA A O 1
ATOM 1833 N N . LYS A 1 226 ? 18.007 -6.728 -25.041 1.00 97.81 226 LYS A N 1
ATOM 1834 C CA . LYS A 1 226 ? 17.059 -7.783 -24.638 1.00 97.81 226 LYS A CA 1
ATOM 1835 C C . LYS A 1 226 ? 17.353 -8.383 -23.256 1.00 97.81 226 LYS A C 1
ATOM 1837 O O . LYS A 1 226 ? 16.955 -9.510 -22.972 1.00 97.81 226 LYS A O 1
ATOM 1842 N N . ASP A 1 227 ? 18.026 -7.625 -22.394 1.00 98.31 227 ASP A N 1
ATOM 1843 C CA . ASP A 1 227 ? 18.298 -8.007 -21.009 1.00 98.31 227 ASP A CA 1
ATOM 1844 C C . ASP A 1 227 ? 17.154 -7.530 -20.102 1.00 98.31 227 ASP A C 1
ATOM 1846 O O . ASP A 1 227 ? 17.251 -6.538 -19.379 1.00 98.31 227 ASP A O 1
ATOM 1850 N N . TYR A 1 228 ? 16.013 -8.213 -20.211 1.00 98.38 228 TYR A N 1
ATOM 1851 C CA . TYR A 1 228 ? 14.783 -7.835 -19.512 1.00 98.38 228 TYR A CA 1
ATOM 1852 C C . TYR A 1 228 ? 14.843 -8.092 -18.003 1.00 98.38 228 TYR A C 1
ATOM 1854 O O . TYR A 1 228 ? 14.287 -7.317 -17.231 1.00 98.38 228 TYR A O 1
ATOM 1862 N N . MET A 1 229 ? 15.540 -9.145 -17.564 1.00 97.81 229 MET A N 1
ATOM 1863 C CA . MET A 1 229 ? 15.727 -9.390 -16.132 1.00 97.81 229 MET A CA 1
ATOM 1864 C C . MET A 1 229 ? 16.692 -8.364 -15.524 1.00 97.81 229 MET A C 1
ATOM 1866 O O . MET A 1 229 ? 16.411 -7.825 -14.455 1.00 97.81 229 MET A O 1
ATOM 1870 N N . GLY A 1 230 ? 17.779 -8.016 -16.227 1.00 98.38 230 GLY A N 1
ATOM 1871 C CA . GLY A 1 230 ? 18.674 -6.932 -15.822 1.00 98.38 230 GLY A CA 1
ATOM 1872 C C . GLY A 1 230 ? 17.962 -5.581 -15.735 1.00 98.38 230 GLY A C 1
ATOM 1873 O O . GLY A 1 230 ? 18.184 -4.842 -14.777 1.00 98.38 230 GLY A O 1
ATOM 1874 N N . LEU A 1 231 ? 17.039 -5.295 -16.662 1.00 98.69 231 LEU A N 1
ATOM 1875 C CA . LEU A 1 231 ? 16.167 -4.119 -16.594 1.00 98.69 231 LEU A CA 1
ATOM 1876 C C . LEU A 1 231 ? 15.294 -4.109 -15.337 1.00 98.69 231 LEU A C 1
ATOM 1878 O O . LEU A 1 231 ? 15.286 -3.127 -14.603 1.00 98.69 231 LEU A O 1
ATOM 1882 N N . LEU A 1 232 ? 14.573 -5.198 -15.065 1.00 98.75 232 LEU A N 1
ATOM 1883 C CA . LEU A 1 232 ? 13.710 -5.276 -13.883 1.00 98.75 232 LEU A CA 1
ATOM 1884 C C . LEU A 1 232 ? 14.523 -5.163 -12.589 1.00 98.75 232 LEU A C 1
ATOM 1886 O O . LEU A 1 232 ? 14.089 -4.507 -11.643 1.00 98.75 232 LEU A O 1
ATOM 1890 N N . LYS A 1 233 ? 15.734 -5.729 -12.557 1.00 98.62 233 LYS A N 1
ATOM 1891 C CA . LYS A 1 233 ? 16.663 -5.555 -11.438 1.00 98.62 233 LYS A CA 1
ATOM 1892 C C . LYS A 1 233 ? 17.072 -4.089 -11.270 1.00 98.62 233 LYS A C 1
ATOM 1894 O O . LYS A 1 233 ? 17.053 -3.589 -10.151 1.00 98.62 233 LYS A O 1
ATOM 1899 N N . TYR A 1 234 ? 17.383 -3.397 -12.366 1.00 98.69 234 TYR A N 1
ATOM 1900 C CA . TYR A 1 234 ? 17.729 -1.973 -12.362 1.00 98.69 234 TYR A CA 1
ATOM 1901 C C . TYR A 1 234 ? 16.592 -1.095 -11.811 1.00 98.69 234 TYR A C 1
ATOM 1903 O O . TYR A 1 234 ? 16.837 -0.218 -10.981 1.00 98.69 234 TYR A O 1
ATOM 1911 N N . GLU A 1 235 ? 15.347 -1.376 -12.200 1.00 98.62 235 GLU A N 1
ATOM 1912 C CA . GLU A 1 235 ? 14.148 -0.700 -11.681 1.00 98.62 235 GLU A CA 1
ATOM 1913 C C . GLU A 1 235 ? 13.972 -0.934 -10.175 1.00 98.62 235 GLU A C 1
ATOM 1915 O O . GLU A 1 235 ? 13.809 0.008 -9.393 1.00 98.62 235 GLU A O 1
ATOM 1920 N N . VAL A 1 236 ? 14.081 -2.193 -9.739 1.00 98.62 236 VAL A N 1
ATOM 1921 C CA . VAL A 1 236 ? 13.976 -2.582 -8.325 1.00 98.62 236 VAL A CA 1
ATOM 1922 C C . VAL A 1 236 ? 15.067 -1.927 -7.482 1.00 98.62 236 VAL A C 1
ATOM 1924 O O . VAL A 1 236 ? 14.775 -1.401 -6.407 1.00 98.62 236 VAL A O 1
ATOM 1927 N N . ASP A 1 237 ? 16.312 -1.923 -7.953 1.00 98.62 237 ASP A N 1
ATOM 1928 C CA . ASP A 1 237 ? 17.429 -1.274 -7.263 1.00 98.62 237 ASP A CA 1
ATOM 1929 C C . ASP A 1 237 ? 17.226 0.247 -7.185 1.00 98.62 237 ASP A C 1
ATOM 1931 O O . ASP A 1 237 ? 17.501 0.867 -6.152 1.00 98.62 237 ASP A O 1
ATOM 1935 N N . GLY A 1 238 ? 16.638 0.839 -8.227 1.00 98.12 238 GLY A N 1
ATOM 1936 C CA . GLY A 1 238 ? 16.161 2.216 -8.216 1.00 98.12 238 GLY A CA 1
ATOM 1937 C C . GLY A 1 238 ? 15.157 2.489 -7.089 1.00 98.12 238 GLY A C 1
ATOM 1938 O O . GLY A 1 238 ? 15.321 3.451 -6.339 1.00 98.12 238 GLY A O 1
ATOM 1939 N N . LEU A 1 239 ? 14.153 1.624 -6.917 1.00 98.44 239 LEU A N 1
ATOM 1940 C CA . LEU A 1 239 ? 13.151 1.738 -5.847 1.00 98.44 239 LEU A CA 1
ATOM 1941 C C . LEU A 1 239 ? 13.732 1.477 -4.448 1.00 98.44 239 LEU A C 1
ATOM 1943 O O . LEU A 1 239 ? 13.326 2.136 -3.487 1.00 98.44 239 LEU A O 1
ATOM 1947 N N . LYS A 1 240 ? 14.710 0.571 -4.316 1.00 98.44 240 LYS A N 1
ATOM 1948 C CA . LYS A 1 240 ? 15.455 0.344 -3.061 1.00 98.44 240 LYS A CA 1
ATOM 1949 C C . LYS A 1 240 ? 16.217 1.593 -2.611 1.00 98.44 240 LYS A C 1
ATOM 1951 O O . LYS A 1 240 ? 16.369 1.815 -1.411 1.00 98.44 240 LYS A O 1
ATOM 1956 N N . GLY A 1 241 ? 16.662 2.418 -3.560 1.00 97.56 241 GLY A N 1
ATOM 1957 C CA . GLY A 1 241 ? 17.342 3.689 -3.306 1.00 97.56 241 GLY A CA 1
ATOM 1958 C C . GLY A 1 241 ? 16.436 4.834 -2.836 1.00 97.56 241 GLY A C 1
ATOM 1959 O O . GLY A 1 241 ? 16.947 5.895 -2.477 1.00 97.56 241 GLY A O 1
ATOM 1960 N N . VAL A 1 242 ? 15.110 4.653 -2.823 1.00 97.81 242 VAL A N 1
ATOM 1961 C CA . VAL A 1 242 ? 14.146 5.698 -2.447 1.00 97.81 242 VAL A CA 1
ATOM 1962 C C . VAL A 1 242 ? 13.499 5.362 -1.108 1.00 97.81 242 VAL A C 1
ATOM 1964 O O . VAL A 1 242 ? 12.713 4.423 -1.012 1.00 97.81 242 VAL A O 1
ATOM 1967 N N . SER A 1 243 ? 13.790 6.152 -0.073 1.00 97.75 243 SER A N 1
ATOM 1968 C CA . SER A 1 243 ? 13.162 5.998 1.246 1.00 97.75 243 SER A CA 1
ATOM 1969 C C . SER A 1 243 ? 11.648 6.213 1.192 1.00 97.75 243 SER A C 1
ATOM 1971 O O . SER A 1 243 ? 11.173 7.133 0.515 1.00 97.75 243 SER A O 1
ATOM 1973 N N . ASP A 1 244 ? 10.902 5.410 1.956 1.00 96.25 244 ASP A N 1
ATOM 1974 C CA . ASP A 1 244 ? 9.452 5.560 2.103 1.00 96.25 244 ASP A CA 1
ATOM 1975 C C . ASP A 1 244 ? 9.113 6.941 2.695 1.00 96.25 244 ASP A C 1
ATOM 1977 O O . ASP A 1 244 ? 9.534 7.247 3.814 1.00 96.25 244 ASP A O 1
ATOM 1981 N N . PRO A 1 245 ? 8.350 7.792 1.986 1.00 92.31 245 PRO A N 1
ATOM 1982 C CA . PRO A 1 245 ? 7.936 9.096 2.496 1.00 92.31 245 PRO A CA 1
ATOM 1983 C C . PRO A 1 245 ? 7.126 9.028 3.794 1.00 92.31 245 PRO A C 1
ATOM 1985 O O . PRO A 1 245 ? 7.125 10.003 4.543 1.00 92.31 245 PRO A O 1
ATOM 1988 N N . GLU A 1 246 ? 6.433 7.915 4.046 1.00 90.94 246 GLU A N 1
ATOM 1989 C CA . GLU A 1 246 ? 5.633 7.709 5.259 1.00 90.94 246 GLU A CA 1
ATOM 1990 C C . GLU A 1 246 ? 6.454 7.119 6.419 1.00 90.94 246 GLU A C 1
ATOM 1992 O O . GLU A 1 246 ? 5.986 7.125 7.555 1.00 90.94 246 GLU A O 1
ATOM 1997 N N . GLY A 1 247 ? 7.678 6.643 6.153 1.00 90.81 247 GLY A N 1
ATOM 1998 C CA . GLY A 1 247 ? 8.587 6.084 7.156 1.00 90.81 247 GLY A CA 1
ATOM 1999 C C . GLY A 1 247 ? 8.137 4.755 7.775 1.00 90.81 247 GLY A C 1
ATOM 2000 O O . GLY A 1 247 ? 8.662 4.381 8.822 1.00 90.81 247 GLY A O 1
ATOM 2001 N N . LYS A 1 248 ? 7.174 4.049 7.166 1.00 90.00 248 LYS A N 1
ATOM 2002 C CA . LYS A 1 248 ? 6.702 2.731 7.633 1.00 90.00 248 LYS A CA 1
ATOM 2003 C C . LYS A 1 248 ? 7.552 1.587 7.093 1.00 90.00 248 LYS A C 1
ATOM 2005 O O . LYS A 1 248 ? 7.658 0.545 7.731 1.00 90.00 248 LYS A O 1
ATOM 2010 N N . TYR A 1 249 ? 8.155 1.797 5.929 1.00 93.62 249 TYR A N 1
ATOM 2011 C CA . TYR A 1 249 ? 9.041 0.849 5.264 1.00 93.62 249 TYR A CA 1
ATOM 2012 C C . TYR A 1 249 ? 10.427 1.469 5.074 1.00 93.62 249 TYR A C 1
ATOM 2014 O O . TYR A 1 249 ? 10.584 2.688 5.083 1.00 93.62 249 TYR A O 1
ATOM 2022 N N . ASN A 1 250 ? 11.455 0.644 4.861 1.00 95.50 250 ASN A N 1
ATOM 2023 C CA . ASN A 1 250 ? 12.808 1.171 4.648 1.00 95.50 250 ASN A CA 1
ATOM 2024 C C . ASN A 1 250 ? 12.911 1.958 3.331 1.00 95.50 250 ASN A C 1
ATOM 2026 O O . ASN A 1 250 ? 13.604 2.974 3.251 1.00 95.50 250 ASN A O 1
ATOM 2030 N N . ASN A 1 251 ? 12.232 1.477 2.288 1.00 97.88 251 ASN A N 1
ATOM 2031 C CA . ASN A 1 251 ? 12.252 2.040 0.943 1.00 97.88 251 ASN A CA 1
ATOM 2032 C C . ASN A 1 251 ? 10.992 1.647 0.150 1.00 97.88 251 ASN A C 1
ATOM 2034 O O . ASN A 1 251 ? 10.145 0.889 0.633 1.00 97.88 251 ASN A O 1
ATOM 2038 N N . LEU A 1 252 ? 10.864 2.166 -1.074 1.00 98.12 252 LEU A N 1
ATOM 2039 C CA . LEU A 1 252 ? 9.712 1.883 -1.931 1.00 98.12 252 LEU A CA 1
ATOM 2040 C C . LEU A 1 252 ? 9.658 0.421 -2.395 1.00 98.12 252 LEU A C 1
ATOM 2042 O O . LEU A 1 252 ? 8.563 -0.120 -2.523 1.00 98.12 252 LEU A O 1
ATOM 2046 N N . ALA A 1 253 ? 10.798 -0.243 -2.605 1.00 97.75 253 ALA A N 1
ATOM 2047 C CA . ALA A 1 253 ? 10.793 -1.662 -2.968 1.00 97.75 253 ALA A CA 1
ATOM 2048 C C . ALA A 1 253 ? 10.194 -2.535 -1.850 1.00 97.75 253 ALA A C 1
ATOM 2050 O O . ALA A 1 253 ? 9.393 -3.420 -2.131 1.00 97.75 253 ALA A O 1
ATOM 2051 N N . ASP A 1 254 ? 10.507 -2.227 -0.588 1.00 96.06 254 ASP A N 1
ATOM 2052 C CA . ASP A 1 254 ? 9.920 -2.883 0.584 1.00 96.06 254 ASP A CA 1
ATOM 2053 C C . ASP A 1 254 ? 8.409 -2.612 0.690 1.00 96.06 254 ASP A C 1
ATOM 2055 O O . ASP A 1 254 ? 7.633 -3.530 0.943 1.00 96.06 254 ASP A O 1
ATOM 2059 N N . LYS A 1 255 ? 7.976 -1.366 0.463 1.00 96.00 255 LYS A N 1
ATOM 2060 C CA . LYS A 1 255 ? 6.562 -0.956 0.562 1.00 96.00 255 LYS A CA 1
ATOM 2061 C C . LYS A 1 255 ? 5.661 -1.600 -0.492 1.00 96.00 255 LYS A C 1
ATOM 2063 O O . LYS A 1 255 ? 4.510 -1.928 -0.211 1.00 96.00 255 LYS A O 1
ATOM 2068 N N . TYR A 1 256 ? 6.175 -1.753 -1.710 1.00 96.19 256 TYR A N 1
ATOM 2069 C CA . TYR A 1 256 ? 5.430 -2.257 -2.866 1.00 96.19 256 TYR A CA 1
ATOM 2070 C C . TYR A 1 256 ? 5.813 -3.694 -3.254 1.00 96.19 256 TYR A C 1
ATOM 2072 O O . TYR A 1 256 ? 5.415 -4.138 -4.329 1.00 96.19 256 TYR A O 1
ATOM 2080 N N . ASN A 1 257 ? 6.553 -4.413 -2.400 1.00 95.88 257 ASN A N 1
ATOM 2081 C CA . ASN A 1 257 ? 7.206 -5.698 -2.686 1.00 95.88 257 ASN A CA 1
ATOM 2082 C C . ASN A 1 257 ? 6.355 -6.650 -3.541 1.00 95.88 257 ASN A C 1
ATOM 2084 O O . ASN A 1 257 ? 6.726 -6.984 -4.664 1.00 95.88 257 ASN A O 1
ATOM 2088 N N . ASP A 1 258 ? 5.174 -7.022 -3.051 1.00 94.44 258 ASP A N 1
ATOM 2089 C CA . ASP A 1 258 ? 4.320 -8.029 -3.692 1.00 94.44 258 ASP A CA 1
ATOM 2090 C C . ASP A 1 258 ? 3.816 -7.579 -5.068 1.00 94.44 258 ASP A C 1
ATOM 2092 O O . ASP A 1 258 ? 3.686 -8.371 -6.002 1.00 94.44 258 ASP A O 1
ATOM 2096 N N . TYR A 1 259 ? 3.558 -6.280 -5.206 1.00 95.94 259 TYR A N 1
ATOM 2097 C CA . TYR A 1 259 ? 3.068 -5.666 -6.435 1.00 95.94 259 TYR A CA 1
ATOM 2098 C C . TYR A 1 259 ? 4.191 -5.495 -7.458 1.00 95.94 259 TYR A C 1
ATOM 2100 O O . TYR A 1 259 ? 3.946 -5.616 -8.655 1.00 95.94 259 TYR A O 1
ATOM 2108 N N . ILE A 1 260 ? 5.428 -5.280 -7.003 1.00 97.56 260 ILE A N 1
ATOM 2109 C CA . ILE A 1 260 ? 6.617 -5.287 -7.860 1.00 97.56 260 ILE A CA 1
ATOM 2110 C C . ILE A 1 260 ? 6.897 -6.705 -8.362 1.00 97.56 260 ILE A C 1
ATOM 2112 O O . ILE A 1 260 ? 7.170 -6.865 -9.551 1.00 97.56 260 ILE A O 1
ATOM 2116 N N . VAL A 1 261 ? 6.773 -7.735 -7.514 1.00 97.44 261 VAL A N 1
ATOM 2117 C CA . VAL A 1 261 ? 6.884 -9.144 -7.939 1.00 97.44 261 VAL A CA 1
ATOM 2118 C C . VAL A 1 261 ? 5.857 -9.449 -9.034 1.00 97.44 261 VAL A C 1
ATOM 2120 O O . VAL A 1 261 ? 6.224 -9.927 -10.108 1.00 97.44 261 VAL A O 1
ATOM 2123 N N . ALA A 1 262 ? 4.584 -9.107 -8.805 1.00 96.44 262 ALA A N 1
ATOM 2124 C CA . ALA A 1 262 ? 3.520 -9.310 -9.786 1.00 96.44 262 ALA A CA 1
ATOM 2125 C C . ALA A 1 262 ? 3.771 -8.538 -11.094 1.00 96.44 262 ALA A C 1
ATOM 2127 O O . ALA A 1 262 ? 3.712 -9.115 -12.178 1.00 96.44 262 ALA A O 1
ATOM 2128 N N . ALA A 1 263 ? 4.097 -7.243 -11.013 1.00 97.38 263 ALA A N 1
ATOM 2129 C CA . ALA A 1 263 ? 4.368 -6.417 -12.188 1.00 97.38 263 ALA A CA 1
ATOM 2130 C C . ALA A 1 263 ? 5.584 -6.914 -12.984 1.00 97.38 263 ALA A C 1
ATOM 2132 O O . ALA A 1 263 ? 5.558 -6.880 -14.213 1.00 97.38 263 ALA A O 1
ATOM 2133 N N . SER A 1 264 ? 6.614 -7.419 -12.301 1.00 98.06 264 SER A N 1
ATOM 2134 C CA . SER A 1 264 ? 7.805 -8.003 -12.926 1.00 98.06 264 SER A CA 1
ATOM 2135 C C . SER A 1 264 ? 7.469 -9.280 -13.692 1.00 98.06 264 SER A C 1
ATOM 2137 O O . SER A 1 264 ? 7.888 -9.431 -14.838 1.00 98.06 264 SER A O 1
ATOM 2139 N N . TYR A 1 265 ? 6.651 -10.164 -13.112 1.00 97.31 265 TYR A N 1
ATOM 2140 C CA . TYR A 1 265 ? 6.162 -11.359 -13.806 1.00 97.31 265 TYR A CA 1
ATOM 2141 C C . TYR A 1 265 ? 5.380 -10.992 -15.071 1.00 97.31 265 TYR A C 1
ATOM 2143 O O . TYR A 1 265 ? 5.693 -11.467 -16.163 1.00 97.31 265 TYR A O 1
ATOM 2151 N N . LEU A 1 266 ? 4.416 -10.076 -14.943 1.00 96.38 266 LEU A N 1
ATOM 2152 C CA . LEU A 1 266 ? 3.617 -9.603 -16.073 1.00 96.38 266 LEU A CA 1
ATOM 2153 C C . LEU A 1 266 ? 4.488 -8.933 -17.152 1.00 96.38 266 LEU A C 1
ATOM 2155 O O . LEU A 1 266 ? 4.157 -8.990 -18.336 1.00 96.38 266 LEU A O 1
ATOM 2159 N N . ALA A 1 267 ? 5.600 -8.296 -16.771 1.00 97.69 267 ALA A N 1
ATOM 2160 C CA . ALA A 1 267 ? 6.498 -7.637 -17.717 1.00 97.69 267 ALA A CA 1
ATOM 2161 C C . ALA A 1 267 ? 7.281 -8.675 -18.528 1.00 97.69 267 ALA A C 1
ATOM 2163 O O . ALA A 1 267 ? 7.368 -8.569 -19.752 1.00 97.69 267 ALA A O 1
ATOM 2164 N N . LEU A 1 268 ? 7.769 -9.730 -17.871 1.00 97.31 268 LEU A N 1
ATOM 2165 C CA . LEU A 1 268 ? 8.404 -10.866 -18.541 1.00 97.31 268 LEU A CA 1
ATOM 2166 C C . LEU A 1 268 ? 7.440 -11.570 -19.506 1.00 97.31 268 LEU A C 1
ATOM 2168 O O . LEU A 1 268 ? 7.853 -11.915 -20.613 1.00 97.31 268 LEU A O 1
ATOM 2172 N N . GLN A 1 269 ? 6.161 -11.706 -19.143 1.00 95.38 269 GLN A N 1
ATOM 2173 C CA . GLN A 1 269 ? 5.128 -12.210 -20.057 1.00 95.38 269 GLN A CA 1
ATOM 2174 C C . GLN A 1 269 ? 4.906 -11.277 -21.251 1.00 95.38 269 GLN A C 1
ATOM 2176 O O . GLN A 1 269 ? 4.839 -11.728 -22.393 1.00 95.38 269 GLN A O 1
ATOM 2181 N N . PHE A 1 270 ? 4.841 -9.962 -21.018 1.00 95.56 270 PHE A N 1
ATOM 2182 C CA . PHE A 1 270 ? 4.705 -8.975 -22.092 1.00 95.56 270 PHE A CA 1
ATOM 2183 C C . PHE A 1 270 ? 5.847 -9.078 -23.116 1.00 95.56 270 PHE A C 1
ATOM 2185 O O . PHE A 1 270 ? 5.617 -8.948 -24.319 1.00 95.56 270 PHE A O 1
ATOM 2192 N N . TRP A 1 271 ? 7.072 -9.341 -22.657 1.00 96.25 271 TRP A N 1
ATOM 2193 C CA . TRP A 1 271 ? 8.236 -9.542 -23.523 1.00 96.25 271 TRP A CA 1
ATOM 2194 C C . TRP A 1 271 ? 8.376 -10.969 -24.083 1.00 96.25 271 TRP A C 1
ATOM 2196 O O . TRP A 1 271 ? 9.299 -11.218 -24.859 1.00 96.25 271 TRP A O 1
ATOM 2206 N N . GLY A 1 272 ? 7.475 -11.895 -23.737 1.00 94.44 272 GLY A N 1
ATOM 2207 C CA . GLY A 1 272 ? 7.495 -13.286 -24.206 1.00 94.44 272 GLY A CA 1
ATOM 2208 C C . GLY A 1 272 ? 8.620 -14.138 -23.609 1.00 94.44 272 GLY A C 1
ATOM 2209 O O . GLY A 1 272 ? 9.068 -15.090 -24.245 1.00 94.44 272 GLY A O 1
ATOM 2210 N N . VAL A 1 273 ? 9.112 -13.772 -22.423 1.00 93.94 273 VAL A N 1
ATOM 2211 C CA . VAL A 1 273 ? 10.133 -14.523 -21.668 1.00 93.94 273 VAL A CA 1
ATOM 2212 C C . VAL A 1 273 ? 9.495 -15.594 -20.775 1.00 93.94 273 VAL A C 1
ATOM 2214 O O . VAL A 1 273 ? 10.109 -16.631 -20.528 1.00 93.94 273 VAL A O 1
ATOM 2217 N N . LYS A 1 274 ? 8.274 -15.337 -20.298 1.00 86.00 274 LYS A N 1
ATOM 2218 C CA . LYS A 1 274 ? 7.456 -16.221 -19.460 1.00 86.00 274 LYS A CA 1
ATOM 2219 C C . LYS A 1 274 ? 6.099 -16.465 -20.111 1.00 86.00 274 LYS A C 1
ATOM 2221 O O . LYS A 1 274 ? 5.656 -15.583 -20.880 1.00 86.00 274 LYS A O 1
#

Secondary structure (DSSP, 8-state):
-PPPGGGTTS-HHHHHHHHHHHT-PPPPPPPPEEEEEEEEEE-TTS-EEEEEEEEEEE-SSEEEEEEEE-SSS-EEEEEEEEEEEEEETTEEEEEEEEEEEEEEE-SEEEEEEE----SSEEEEEEEEEEEETTEEEEEE-SSSGGGGTTEEE---EEEGGG---TTSEEEESS-HHHHHHTT---GGGSEEEEE-HHHHTTSTTSSS-HHHHHHHHHHHHHHHHT-HHHHHHHHHHHHHTS--TTSSSSSHHHHTHHHHHHHHHHHHHHTT--